Protein AF-A0A6M3Y0Q6-F1 (afdb_monomer)

Nearest PDB structures (foldseek):
  6f45-assembly1_C  TM=4.876E-01  e=7.482E-02  Salmonella phage vB_SenM-S16
  3gw6-assembly1_F  TM=3.989E-01  e=3.000E+00  Escherichia phage K1F
  3gw6-assembly2_E  TM=2.323E-01  e=1.062E+00  Escherichia phage K1F
  3gw6-assembly2_C  TM=2.151E-01  e=1.263E+00  Escherichia phage K1F

Secondary structure (DSSP, 8-state):
---------------------S-------S-EE--STT------TT-S-EE--S--S----------SS-------BTTB-SEEETTEEEEEEEEEETTEEEEESSSS-EEETTTTEEE-TTS----SSTT---SS-SSS--S----SS----SS---PPPEEEEEEEETTEEEEEEEE-STT-EEEEETTEEEEEE-SS-EEESS----SSTTS--SSBTTB--S----SS----S------SS------------STT-EEEEE-SSSSEEEEEEEETTEEEEEEEE--

Solvent-accessible surface area (backbone atoms only — not comparable to full-atom values): 20299 Å² total; per-residue (Å²): 136,86,81,88,89,83,85,89,78,93,75,89,79,85,80,81,86,70,87,80,92,65,90,74,76,84,71,88,52,83,69,62,83,66,89,66,94,85,74,83,85,81,79,69,98,77,60,87,54,85,59,78,89,64,96,66,97,73,77,82,72,82,84,64,87,72,77,67,100,62,92,75,63,65,48,48,34,56,64,48,10,57,42,51,35,94,98,44,46,41,29,24,36,25,28,94,51,89,99,42,82,47,80,29,58,102,61,76,70,40,78,48,94,87,69,93,38,82,41,62,48,92,62,83,94,71,70,99,49,85,95,72,70,72,87,51,49,99,88,52,63,71,94,75,85,91,66,98,68,85,84,86,71,94,68,85,86,86,60,64,78,36,94,52,72,46,45,65,49,94,94,37,87,38,34,25,39,32,30,76,47,92,72,30,43,32,41,28,52,84,68,37,68,48,41,38,40,44,91,88,48,80,46,64,73,55,85,92,74,74,96,50,88,95,75,70,74,94,56,48,98,92,50,66,72,94,73,86,88,75,95,72,88,84,90,70,96,72,86,84,86,87,62,98,86,66,88,76,82,71,84,76,74,88,72,52,76,60,103,69,26,64,53,68,50,63,50,94,86,72,53,34,36,42,29,42,32,40,55,98,92,43,76,46,76,50,68,51,77,61,129

Mean predicted aligned error: 17.37 Å

Radius of gyration: 50.57 Å; Cα contacts (8 Å, |Δi|>4): 296; chains: 1; bounding box: 100×54×154 Å

Organism: NCBI:txid1070528

pLDDT: mean 71.26, std 17.15, range [33.31, 94.75]

Foldseek 3Di:
DDDDDDDDDDDPDDDPDDDDDDPDDPDPDQDDDDDDPPDDDDDPPPHPDDDDPDPDPDPPPPPDPCPDDDDDQDQADQQQASDADDVRNNFAWGHPDPPGIDTHDDADWDCDPPPGDGDNPPDDDDDPDPPPDDQADPVGHDPDDDDPDDDDDPDDDDFDADPAASADDVPQRQFHWHHHDVQKIFTGDNVDTQWIDHPPDIDGPDDDDDPDPPPDDPADPVGDDPDDDDPDDDDDPDDDDDDPPDPPVDPCPPDLPDPWSWDWDADPVRQKIWIFTDDPNDTDIDMDGDD

Structure (mmCIF, N/CA/C/O backbone):
data_AF-A0A6M3Y0Q6-F1
#
_entry.id   AF-A0A6M3Y0Q6-F1
#
loop_
_atom_site.group_PDB
_atom_site.id
_atom_site.type_symbol
_atom_site.label_atom_id
_atom_site.label_alt_id
_atom_site.label_comp_id
_atom_site.label_asym_id
_atom_site.label_entity_id
_atom_site.label_seq_id
_atom_site.pdbx_PDB_ins_code
_atom_site.Cartn_x
_atom_site.Cartn_y
_atom_site.Cartn_z
_atom_site.occupancy
_atom_site.B_iso_or_equiv
_atom_site.auth_seq_id
_atom_site.auth_comp_id
_atom_site.auth_asym_id
_atom_site.auth_atom_id
_atom_site.pdbx_PDB_model_num
ATOM 1 N N . MET A 1 1 ? 58.380 26.326 -97.273 1.00 39.72 1 MET A N 1
ATOM 2 C CA . MET A 1 1 ? 58.167 26.770 -95.880 1.00 39.72 1 MET A CA 1
ATOM 3 C C . MET A 1 1 ? 56.689 27.058 -95.681 1.00 39.72 1 MET A C 1
ATOM 5 O O . MET A 1 1 ? 56.138 27.809 -96.468 1.00 39.72 1 MET A O 1
ATOM 9 N N . SER A 1 2 ? 56.130 26.451 -94.633 1.00 37.47 2 SER A N 1
ATOM 10 C CA . SER A 1 2 ? 54.871 26.745 -93.930 1.00 37.47 2 SER A CA 1
ATOM 11 C C . SER A 1 2 ? 53.526 26.627 -94.664 1.00 37.47 2 SER A C 1
ATOM 13 O O . SER A 1 2 ? 53.172 27.433 -95.519 1.00 37.47 2 SER A O 1
ATOM 15 N N . PHE A 1 3 ? 52.750 25.636 -94.218 1.00 37.31 3 PHE A N 1
ATOM 16 C CA . PHE A 1 3 ? 51.299 25.537 -94.341 1.00 37.31 3 PHE A CA 1
ATOM 17 C C . PHE A 1 3 ? 50.637 26.047 -93.048 1.00 37.31 3 PHE A C 1
ATOM 19 O O . PHE A 1 3 ? 51.170 25.825 -91.965 1.00 37.31 3 PHE A O 1
ATOM 26 N N . MET A 1 4 ? 49.410 26.561 -93.214 1.00 36.38 4 MET A N 1
ATOM 27 C CA . MET A 1 4 ? 48.278 26.543 -92.266 1.00 36.38 4 MET A CA 1
ATOM 28 C C . MET A 1 4 ? 48.278 27.522 -91.076 1.00 36.38 4 MET A C 1
ATOM 30 O O . MET A 1 4 ? 49.174 27.524 -90.246 1.00 36.38 4 MET A O 1
ATOM 34 N N . ASN A 1 5 ? 47.152 28.225 -90.876 1.00 34.81 5 ASN A N 1
ATOM 35 C CA . ASN A 1 5 ? 46.066 27.595 -90.116 1.00 34.81 5 ASN A CA 1
ATOM 36 C C . ASN A 1 5 ? 44.686 28.249 -90.309 1.00 34.81 5 ASN A C 1
ATOM 38 O O . ASN A 1 5 ? 44.540 29.468 -90.242 1.00 34.81 5 ASN A O 1
ATOM 42 N N . ARG A 1 6 ? 43.674 27.398 -90.524 1.00 36.50 6 ARG A N 1
ATOM 43 C CA . ARG A 1 6 ? 42.242 27.716 -90.566 1.00 36.50 6 ARG A CA 1
ATOM 44 C C . ARG A 1 6 ? 41.509 26.759 -89.623 1.00 36.50 6 ARG A C 1
ATOM 46 O O . ARG A 1 6 ? 41.714 25.558 -89.713 1.00 36.50 6 ARG A O 1
ATOM 53 N N . ALA A 1 7 ? 40.580 27.347 -88.869 1.00 33.31 7 ALA A N 1
ATOM 54 C CA . ALA A 1 7 ? 39.417 26.773 -88.186 1.00 33.31 7 ALA A CA 1
ATOM 55 C C . ALA A 1 7 ? 39.636 25.888 -86.943 1.00 33.31 7 ALA A C 1
ATOM 57 O O . ALA A 1 7 ? 40.203 24.802 -86.984 1.00 33.31 7 ALA A O 1
ATOM 58 N N . VAL A 1 8 ? 39.043 26.368 -85.848 1.00 38.00 8 VAL A N 1
ATOM 59 C CA . VAL A 1 8 ? 38.759 25.651 -84.603 1.00 38.00 8 VAL A CA 1
ATOM 60 C C . VAL A 1 8 ? 37.525 24.767 -84.816 1.00 38.00 8 VAL A C 1
ATOM 62 O O . VAL A 1 8 ? 36.490 25.263 -85.256 1.00 38.00 8 VAL A O 1
ATOM 65 N N . PHE A 1 9 ? 37.627 23.483 -84.472 1.00 36.53 9 PHE A N 1
ATOM 66 C CA . PHE A 1 9 ? 36.492 22.576 -84.278 1.00 36.53 9 PHE A CA 1
ATOM 67 C C . PHE A 1 9 ? 36.460 22.142 -82.809 1.00 36.53 9 PHE A C 1
ATOM 69 O O . PHE A 1 9 ? 37.439 21.598 -82.297 1.00 36.53 9 PHE A O 1
ATOM 76 N N . THR A 1 10 ? 35.338 22.363 -82.128 1.00 39.41 10 THR A N 1
ATOM 77 C CA . THR A 1 10 ? 35.091 21.844 -80.778 1.00 39.41 10 THR A CA 1
ATOM 78 C C . THR A 1 10 ? 34.706 20.370 -80.894 1.00 39.41 10 THR A C 1
ATOM 80 O O . THR A 1 10 ? 33.667 20.043 -81.462 1.00 39.41 10 THR A O 1
ATOM 83 N N . THR A 1 11 ? 35.555 19.473 -80.392 1.00 37.66 11 THR A N 1
ATOM 84 C CA . THR A 1 11 ? 35.317 18.020 -80.393 1.00 37.66 11 THR A CA 1
ATOM 85 C C . THR A 1 11 ? 34.869 17.595 -78.996 1.00 37.66 11 THR A C 1
ATOM 87 O O . THR A 1 11 ? 35.568 17.879 -78.027 1.00 37.66 11 THR A O 1
ATOM 90 N N . VAL A 1 12 ? 33.735 16.899 -78.874 1.00 40.09 12 VAL A N 1
ATOM 91 C CA . VAL A 1 12 ? 33.438 16.089 -77.680 1.00 40.09 12 VAL A CA 1
ATOM 92 C C . VAL A 1 12 ? 34.197 14.774 -77.854 1.00 40.09 12 VAL A C 1
ATOM 94 O O . VAL A 1 12 ? 33.904 14.013 -78.773 1.00 40.09 12 VAL A O 1
ATOM 97 N N . MET A 1 13 ? 35.224 14.545 -77.035 1.00 41.59 13 MET A N 1
ATOM 98 C CA . MET A 1 13 ? 36.116 13.388 -77.144 1.00 41.59 13 MET A CA 1
ATOM 99 C C . MET A 1 13 ? 35.716 12.323 -76.116 1.00 41.59 13 MET A C 1
ATOM 101 O O . MET A 1 13 ? 35.892 12.525 -74.918 1.00 41.59 13 MET A O 1
ATOM 105 N N . ALA A 1 14 ? 35.195 11.186 -76.579 1.00 38.78 14 ALA A N 1
ATOM 106 C CA . ALA A 1 14 ? 35.135 9.962 -75.785 1.00 38.78 14 ALA A CA 1
ATOM 107 C C . ALA A 1 14 ? 36.486 9.243 -75.925 1.00 38.78 14 ALA A C 1
ATOM 109 O O . ALA A 1 14 ? 36.853 8.828 -77.025 1.00 38.78 14 ALA A O 1
ATOM 110 N N . ILE A 1 15 ? 37.257 9.140 -74.840 1.00 49.12 15 ILE A N 1
ATOM 111 C CA . ILE A 1 15 ? 38.534 8.417 -74.836 1.00 49.12 15 ILE A CA 1
ATOM 112 C C . ILE A 1 15 ? 38.269 6.986 -74.365 1.00 49.12 15 ILE A C 1
ATOM 114 O O . ILE A 1 15 ? 38.004 6.753 -73.190 1.00 49.12 15 ILE A O 1
ATOM 118 N N . ALA A 1 16 ? 38.383 6.020 -75.278 1.00 39.06 16 ALA A N 1
ATOM 119 C CA . ALA A 1 16 ? 38.592 4.625 -74.913 1.00 39.06 16 ALA A CA 1
ATOM 120 C C . ALA A 1 16 ? 40.065 4.468 -74.508 1.00 39.06 16 ALA A C 1
ATOM 122 O O . ALA A 1 16 ? 40.953 4.474 -75.363 1.00 39.06 16 ALA A O 1
ATOM 123 N N . VAL A 1 17 ? 40.346 4.406 -73.204 1.00 49.66 17 VAL A N 1
ATOM 124 C CA . VAL A 1 17 ? 41.720 4.270 -72.702 1.00 49.66 17 VAL A CA 1
ATOM 125 C C . VAL A 1 17 ? 42.165 2.814 -72.861 1.00 49.66 17 VAL A C 1
ATOM 127 O O . VAL A 1 17 ? 41.958 1.982 -71.985 1.00 49.66 17 VAL A O 1
ATOM 130 N N . GLY A 1 18 ? 42.786 2.500 -73.998 1.00 41.78 18 GLY A N 1
ATOM 131 C CA . GLY A 1 18 ? 43.681 1.351 -74.113 1.00 41.78 18 GLY A CA 1
ATOM 132 C C . GLY A 1 18 ? 45.012 1.677 -73.433 1.00 41.78 18 GLY A C 1
ATOM 133 O O . GLY A 1 18 ? 45.589 2.725 -73.709 1.00 41.78 18 GLY A O 1
ATOM 134 N N . PHE A 1 19 ? 45.442 0.799 -72.522 1.00 46.59 19 PHE A N 1
ATOM 135 C CA . PHE A 1 19 ? 46.684 0.806 -71.733 1.00 46.59 19 PHE A CA 1
ATOM 136 C C . PHE A 1 19 ? 47.752 1.839 -72.147 1.00 46.59 19 PHE A C 1
ATOM 138 O O . PHE A 1 19 ? 48.413 1.690 -73.173 1.00 46.59 19 PHE A O 1
ATOM 145 N N . ILE A 1 20 ? 47.980 2.850 -71.302 1.00 45.16 20 ILE A N 1
ATOM 146 C CA . ILE A 1 20 ? 49.055 3.832 -71.488 1.00 45.16 20 ILE A CA 1
ATOM 147 C C . ILE A 1 20 ? 50.225 3.447 -70.573 1.00 45.16 20 ILE A C 1
ATOM 149 O O . ILE A 1 20 ? 50.120 3.531 -69.352 1.00 45.16 20 ILE A O 1
ATOM 153 N N . THR A 1 21 ? 51.353 3.037 -71.153 1.00 45.78 21 THR A N 1
ATOM 154 C CA . THR A 1 21 ? 52.635 2.890 -70.445 1.00 45.78 21 THR A CA 1
ATOM 155 C C . THR A 1 21 ? 53.492 4.130 -70.698 1.00 45.78 21 THR A C 1
ATOM 157 O O . THR A 1 21 ? 54.203 4.216 -71.697 1.00 45.78 21 THR A O 1
ATOM 160 N N . GLY A 1 22 ? 53.388 5.116 -69.810 1.00 42.75 22 GLY A N 1
ATOM 161 C CA . GLY A 1 22 ? 54.151 6.369 -69.819 1.00 42.75 22 GLY A CA 1
ATOM 162 C C . GLY A 1 22 ? 53.614 7.320 -68.742 1.00 42.75 22 GLY A C 1
ATOM 163 O O . GLY A 1 22 ? 52.475 7.128 -68.315 1.00 42.75 22 GLY A O 1
ATOM 164 N N . PRO A 1 23 ? 54.397 8.307 -68.255 1.00 40.97 23 PRO A N 1
ATOM 165 C CA . PRO A 1 23 ? 53.936 9.210 -67.205 1.00 40.97 23 PRO A CA 1
ATOM 166 C C . PRO A 1 23 ? 52.705 9.971 -67.701 1.00 40.97 23 PRO A C 1
ATOM 168 O O . PRO A 1 23 ? 52.787 10.779 -68.627 1.00 40.97 23 PRO A O 1
ATOM 171 N N . LEU A 1 24 ? 51.553 9.660 -67.108 1.00 42.81 24 LEU A N 1
ATOM 172 C CA . LEU A 1 24 ? 50.287 10.296 -67.433 1.00 42.81 24 LEU A CA 1
ATOM 173 C C . LEU A 1 24 ? 50.388 11.770 -67.046 1.00 42.81 24 LEU A C 1
ATOM 175 O O . LEU A 1 24 ? 50.507 12.115 -65.871 1.00 42.81 24 LEU A O 1
ATOM 179 N N . VAL A 1 25 ? 50.356 12.640 -68.056 1.00 43.25 25 VAL A N 1
ATOM 180 C CA . VAL A 1 25 ? 50.064 14.062 -67.873 1.00 43.25 25 VAL A CA 1
ATOM 181 C C . VAL A 1 25 ? 48.760 14.128 -67.089 1.00 43.25 25 VAL A C 1
ATOM 183 O O . VAL A 1 25 ? 47.782 13.501 -67.493 1.00 43.25 25 VAL A O 1
ATOM 186 N N . ALA A 1 26 ? 48.782 14.822 -65.949 1.00 44.84 26 ALA A N 1
ATOM 187 C CA . ALA A 1 26 ? 47.647 14.977 -65.049 1.00 44.84 26 ALA A CA 1
ATOM 188 C C . ALA A 1 26 ? 46.494 15.657 -65.791 1.00 44.84 26 ALA A C 1
ATOM 190 O O . ALA A 1 26 ? 46.365 16.878 -65.835 1.00 44.84 26 ALA A O 1
ATOM 191 N N . LEU A 1 27 ? 45.677 14.839 -66.435 1.00 47.62 27 LEU A N 1
ATOM 192 C CA . LEU A 1 27 ? 44.427 15.254 -67.016 1.00 47.62 27 LEU A CA 1
ATOM 193 C C . LEU A 1 27 ? 43.452 15.300 -65.845 1.00 47.62 27 LEU A C 1
ATOM 195 O O . LEU A 1 27 ? 43.103 14.273 -65.264 1.00 47.62 27 LEU A O 1
ATOM 199 N N . ALA A 1 28 ? 43.099 16.518 -65.439 1.00 46.97 28 ALA A N 1
ATOM 200 C CA . ALA A 1 28 ? 42.075 16.771 -64.441 1.00 46.97 28 ALA A CA 1
ATOM 201 C C . ALA A 1 28 ? 40.722 16.361 -65.033 1.00 46.97 28 ALA A C 1
ATOM 203 O O . ALA A 1 28 ? 40.002 17.166 -65.619 1.00 46.97 28 ALA A O 1
ATOM 204 N N . TYR A 1 29 ? 40.421 15.072 -64.948 1.00 51.19 29 TYR A N 1
ATOM 205 C CA . TYR A 1 29 ? 39.111 14.547 -65.275 1.00 51.19 29 TYR A CA 1
ATOM 206 C C . TYR A 1 29 ? 38.231 14.659 -64.038 1.00 51.19 29 TYR A C 1
ATOM 208 O O . TYR A 1 29 ? 38.615 14.225 -62.955 1.00 51.19 29 TYR A O 1
ATOM 216 N N . THR A 1 30 ? 37.043 15.231 -64.201 1.00 47.38 30 THR A N 1
ATOM 217 C CA . THR A 1 30 ? 36.008 15.212 -63.163 1.00 47.38 30 THR A CA 1
ATOM 218 C C . THR A 1 30 ? 35.454 13.807 -62.952 1.00 47.38 30 THR A C 1
ATOM 220 O O . THR A 1 30 ? 35.091 13.481 -61.832 1.00 47.38 30 THR A O 1
ATOM 223 N N . ASN A 1 31 ? 35.458 12.962 -63.991 1.00 49.31 31 ASN A N 1
ATOM 224 C CA . ASN A 1 31 ? 35.020 11.567 -63.935 1.00 49.31 31 ASN A CA 1
ATOM 225 C C . ASN A 1 31 ? 35.979 10.681 -64.754 1.00 49.31 31 ASN A C 1
ATOM 227 O O . ASN A 1 31 ? 36.262 10.995 -65.911 1.00 49.31 31 ASN A O 1
ATOM 231 N N . LEU A 1 32 ? 36.459 9.574 -64.177 1.00 58.47 32 LEU A N 1
ATOM 232 C CA . LEU A 1 32 ? 37.248 8.544 -64.865 1.00 58.47 32 LEU A CA 1
ATOM 233 C C . LEU A 1 32 ? 36.468 7.228 -64.850 1.00 58.47 32 LEU A C 1
ATOM 235 O O . LEU A 1 32 ? 36.197 6.683 -63.784 1.00 58.47 32 LEU A O 1
ATOM 239 N N . THR A 1 33 ? 36.155 6.700 -66.032 1.00 50.53 33 THR A N 1
ATOM 240 C CA . THR A 1 33 ? 35.538 5.378 -66.189 1.00 50.53 33 THR A CA 1
ATOM 241 C C . THR A 1 33 ? 36.601 4.393 -66.660 1.00 50.53 33 THR A C 1
ATOM 243 O O . THR A 1 33 ? 37.168 4.563 -67.741 1.00 50.53 33 THR A O 1
ATOM 246 N N . VAL A 1 34 ? 36.879 3.367 -65.855 1.00 57.97 34 VAL A N 1
ATOM 247 C CA . VAL A 1 34 ? 37.802 2.282 -66.216 1.00 57.97 34 VAL A CA 1
ATOM 248 C C . VAL A 1 34 ? 36.976 1.027 -66.466 1.00 57.97 34 VAL A C 1
ATOM 250 O O . VAL A 1 34 ? 36.408 0.461 -65.543 1.00 57.97 34 VAL A O 1
ATOM 253 N N . GLY A 1 35 ? 36.884 0.605 -67.726 1.00 46.62 35 GLY A N 1
ATOM 254 C CA . GLY A 1 35 ? 36.220 -0.642 -68.100 1.00 46.62 35 GLY A CA 1
ATOM 255 C C . GLY A 1 35 ? 37.233 -1.770 -68.262 1.00 46.62 35 GLY A C 1
ATOM 256 O O . GLY A 1 35 ? 38.093 -1.697 -69.139 1.00 46.62 35 GLY A O 1
ATOM 257 N N . GLY A 1 36 ? 37.121 -2.820 -67.447 1.00 52.62 36 GLY A N 1
ATOM 258 C CA . GLY A 1 36 ? 37.886 -4.056 -67.615 1.00 52.62 36 GLY A CA 1
ATOM 259 C C . GLY A 1 36 ? 37.970 -4.892 -66.340 1.00 52.62 36 GLY A C 1
ATOM 260 O O . GLY A 1 36 ? 38.170 -4.369 -65.250 1.00 52.62 36 GLY A O 1
ATOM 261 N N . THR A 1 37 ? 37.856 -6.212 -66.471 1.00 47.66 37 THR A N 1
ATOM 262 C CA . THR A 1 37 ? 38.076 -7.151 -65.365 1.00 47.66 37 THR A CA 1
ATOM 263 C C . THR A 1 37 ? 39.547 -7.147 -64.936 1.00 47.66 37 THR A C 1
ATOM 265 O O . THR A 1 37 ? 40.414 -7.506 -65.732 1.00 47.66 37 THR A O 1
ATOM 268 N N . GLY A 1 38 ? 39.821 -6.790 -63.674 1.00 53.88 38 GLY A N 1
ATOM 269 C CA . GLY A 1 38 ? 41.122 -7.013 -63.020 1.00 53.88 38 GLY A CA 1
ATOM 270 C C . GLY A 1 38 ? 42.132 -5.856 -63.052 1.00 53.88 38 GLY A C 1
ATOM 271 O O . GLY A 1 38 ? 43.313 -6.088 -62.798 1.00 53.88 38 GLY A O 1
ATOM 272 N N . GLY A 1 39 ? 41.715 -4.623 -63.353 1.00 51.84 39 GLY A N 1
ATOM 273 C CA . GLY A 1 39 ? 42.587 -3.446 -63.258 1.00 51.84 39 GLY A CA 1
ATOM 274 C C . GLY A 1 39 ? 42.725 -2.926 -61.820 1.00 51.84 39 GLY A C 1
ATOM 275 O O . GLY A 1 39 ? 41.728 -2.614 -61.182 1.00 51.84 39 GLY A O 1
ATOM 276 N N . SER A 1 40 ? 43.956 -2.786 -61.315 1.00 52.94 40 SER A N 1
ATOM 277 C CA . SER A 1 40 ? 44.233 -2.105 -60.039 1.00 52.94 40 SER A CA 1
ATOM 278 C C . SER A 1 40 ? 44.403 -0.604 -60.275 1.00 52.94 40 SER A C 1
ATOM 280 O O . SER A 1 40 ? 45.311 -0.189 -60.997 1.00 52.94 40 SER A O 1
ATOM 282 N N . ILE A 1 41 ? 43.557 0.219 -59.655 1.00 56.38 41 ILE A N 1
ATOM 283 C CA . ILE A 1 41 ? 43.649 1.682 -59.728 1.00 56.38 41 ILE A CA 1
ATOM 284 C C . ILE A 1 41 ? 44.609 2.163 -58.638 1.00 56.38 41 ILE A C 1
ATOM 286 O O . ILE A 1 41 ? 44.250 2.270 -57.467 1.00 56.38 41 ILE A O 1
ATOM 290 N N . THR A 1 42 ? 45.847 2.468 -59.017 1.00 52.88 42 THR A N 1
ATOM 291 C CA . THR A 1 42 ? 46.832 3.039 -58.092 1.00 52.88 42 THR A CA 1
ATOM 292 C C . THR A 1 42 ? 46.743 4.564 -58.127 1.00 52.88 42 THR A C 1
ATOM 294 O O . THR A 1 42 ? 47.314 5.204 -59.002 1.00 52.88 42 THR A O 1
ATOM 297 N N . ALA A 1 43 ? 45.997 5.112 -57.164 1.00 50.53 43 ALA A N 1
ATOM 298 C CA . ALA A 1 43 ? 46.006 6.498 -56.684 1.00 50.53 43 ALA A CA 1
ATOM 299 C C . ALA A 1 43 ? 46.063 7.614 -57.750 1.00 50.53 43 ALA A C 1
ATOM 301 O O . ALA A 1 43 ? 47.131 8.114 -58.101 1.00 50.53 43 ALA A O 1
ATOM 302 N N . ILE A 1 44 ? 44.889 8.111 -58.153 1.00 53.88 44 ILE A N 1
ATOM 303 C CA . ILE A 1 44 ? 44.757 9.459 -58.722 1.00 53.88 44 ILE A CA 1
ATOM 304 C C . ILE A 1 44 ? 44.222 10.366 -57.598 1.00 53.88 44 ILE A C 1
ATOM 306 O O . ILE A 1 44 ? 43.071 10.210 -57.198 1.00 53.88 44 ILE A O 1
ATOM 310 N N . PRO A 1 45 ? 45.037 11.283 -57.044 1.00 48.69 45 PRO A N 1
ATOM 311 C CA . PRO A 1 45 ? 44.788 11.940 -55.752 1.00 48.69 45 PRO A CA 1
ATOM 312 C C . PRO A 1 45 ? 43.658 12.981 -55.741 1.00 48.69 45 PRO A C 1
ATOM 314 O O . PRO A 1 45 ? 43.404 13.589 -54.706 1.00 48.69 45 PRO A O 1
ATOM 317 N N . THR A 1 46 ? 42.987 13.213 -56.867 1.00 49.28 46 THR A N 1
ATOM 318 C CA . THR A 1 46 ? 41.938 14.238 -56.996 1.00 49.28 46 THR A CA 1
ATOM 319 C C . THR A 1 46 ? 40.643 13.694 -57.586 1.00 49.28 46 THR A C 1
ATOM 321 O O . THR A 1 46 ? 39.808 14.476 -58.035 1.00 49.28 46 THR A O 1
ATOM 324 N N . LEU A 1 47 ? 40.487 12.370 -57.652 1.00 49.25 47 LEU A N 1
ATOM 325 C CA . LEU A 1 47 ? 39.275 11.776 -58.194 1.00 49.25 47 LEU A CA 1
ATOM 326 C C . LEU A 1 47 ? 38.207 11.692 -57.095 1.00 49.25 47 LEU A C 1
ATOM 328 O O . LEU A 1 47 ? 38.356 10.943 -56.135 1.00 49.25 47 LEU A O 1
ATOM 332 N N . ASP A 1 48 ? 37.149 12.485 -57.248 1.00 49.31 48 ASP A N 1
ATOM 333 C CA . ASP A 1 48 ? 36.047 12.632 -56.284 1.00 49.31 48 ASP A CA 1
ATOM 334 C C . ASP A 1 48 ? 35.097 11.409 -56.276 1.00 49.31 48 ASP A C 1
ATOM 336 O O . ASP A 1 48 ? 34.386 11.148 -55.307 1.00 49.31 48 ASP A O 1
ATOM 340 N N . GLN A 1 49 ? 35.106 10.603 -57.347 1.00 49.16 49 GLN A N 1
ATOM 341 C CA . GLN A 1 49 ? 34.344 9.354 -57.470 1.00 49.16 49 GLN A CA 1
ATOM 342 C C . GLN A 1 49 ? 35.121 8.322 -58.312 1.00 49.16 49 GLN A C 1
ATOM 344 O O . GLN A 1 49 ? 35.495 8.600 -59.452 1.00 49.16 49 GLN A O 1
ATOM 349 N N . VAL A 1 50 ? 35.324 7.109 -57.782 1.00 55.81 50 VAL A N 1
ATOM 350 C CA . VAL A 1 50 ? 35.736 5.919 -58.554 1.00 55.81 50 VAL A CA 1
ATOM 351 C C . VAL A 1 50 ? 34.492 5.053 -58.728 1.00 55.81 50 VAL A C 1
ATOM 353 O O . VAL A 1 50 ? 33.954 4.563 -57.740 1.00 55.81 50 VAL A O 1
ATOM 356 N N . THR A 1 51 ? 34.026 4.873 -59.966 1.00 47.81 51 THR A N 1
ATOM 357 C CA . THR A 1 51 ? 32.888 3.987 -60.271 1.00 47.81 51 THR A CA 1
ATOM 358 C C . THR A 1 51 ? 33.419 2.745 -60.984 1.00 47.81 51 THR A C 1
ATOM 360 O O . THR A 1 51 ? 34.009 2.873 -62.057 1.00 47.81 51 THR A O 1
ATOM 363 N N . ASP A 1 52 ? 33.259 1.569 -60.374 1.00 56.41 52 ASP A N 1
ATOM 364 C CA . ASP A 1 52 ? 33.584 0.275 -60.986 1.00 56.41 52 ASP A CA 1
ATOM 365 C C . ASP A 1 52 ? 32.297 -0.354 -61.536 1.00 56.41 52 ASP A C 1
ATOM 367 O O . ASP A 1 52 ? 31.391 -0.701 -60.783 1.00 56.41 52 ASP A O 1
ATOM 371 N N . GLU A 1 53 ? 32.203 -0.457 -62.860 1.00 47.62 53 GLU A N 1
ATOM 372 C CA . GLU A 1 53 ? 31.060 -1.051 -63.574 1.00 47.62 53 GLU A CA 1
ATOM 373 C C . GLU A 1 53 ? 31.232 -2.576 -63.771 1.00 47.62 53 GLU A C 1
ATOM 375 O O . GLU A 1 53 ? 30.445 -3.221 -64.467 1.00 47.62 53 GLU A O 1
ATOM 380 N N . GLY A 1 54 ? 32.274 -3.183 -63.188 1.00 46.91 54 GLY A N 1
ATOM 381 C CA . GLY A 1 54 ? 32.545 -4.615 -63.269 1.00 46.91 54 GLY A CA 1
ATOM 382 C C . GLY A 1 54 ? 31.946 -5.415 -62.109 1.00 46.91 54 GLY A C 1
ATOM 383 O O . GLY A 1 54 ? 32.152 -5.107 -60.940 1.00 46.91 54 GLY A O 1
ATOM 384 N N . ALA A 1 55 ? 31.262 -6.520 -62.418 1.00 47.91 55 ALA A N 1
ATOM 385 C CA . ALA A 1 55 ? 30.860 -7.525 -61.432 1.00 47.91 55 ALA A CA 1
ATOM 386 C C . ALA A 1 55 ? 32.098 -8.210 -60.806 1.00 47.91 55 ALA A C 1
ATOM 388 O O . ALA A 1 55 ? 32.568 -9.234 -61.300 1.00 47.91 55 ALA A O 1
ATOM 389 N N . SER A 1 56 ? 32.640 -7.643 -59.726 1.00 49.69 56 SER A N 1
ATOM 390 C CA . SER A 1 56 ? 33.733 -8.220 -58.931 1.00 49.69 56 SER A CA 1
ATOM 391 C C . SER A 1 56 ? 33.191 -8.746 -57.598 1.00 49.69 56 SER A C 1
ATOM 393 O O . SER A 1 56 ? 32.738 -7.985 -56.748 1.00 49.69 56 SER A O 1
ATOM 395 N N . THR A 1 57 ? 33.216 -10.069 -57.407 1.00 50.47 57 THR A N 1
ATOM 396 C CA . THR A 1 57 ?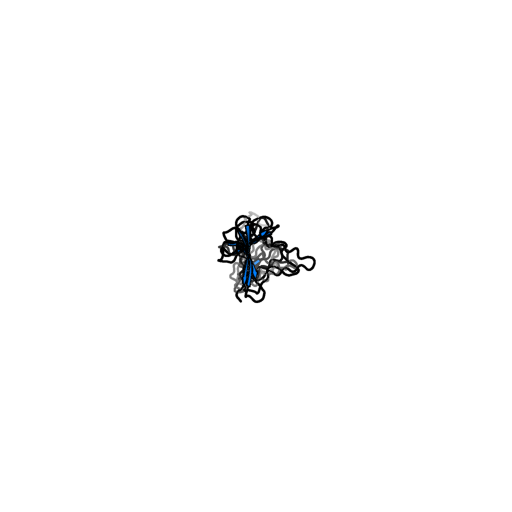 32.589 -10.770 -56.267 1.00 50.47 57 THR A CA 1
ATOM 397 C C . THR A 1 57 ? 33.427 -10.801 -54.985 1.00 50.47 57 THR A C 1
ATOM 399 O O . THR A 1 57 ? 33.047 -11.472 -54.033 1.00 50.47 57 THR A O 1
ATOM 402 N N . THR A 1 58 ? 34.550 -10.085 -54.923 1.00 47.91 58 THR A N 1
ATOM 403 C CA . THR A 1 58 ? 35.355 -9.931 -53.698 1.00 47.91 58 THR A CA 1
ATOM 404 C C . THR A 1 58 ? 36.114 -8.608 -53.737 1.00 47.91 58 THR A C 1
ATOM 406 O O . THR A 1 58 ? 37.322 -8.572 -53.975 1.00 47.91 58 THR A O 1
ATOM 409 N N . ASN A 1 59 ? 35.412 -7.503 -53.504 1.00 44.88 59 ASN A N 1
ATOM 410 C CA . ASN A 1 59 ? 36.063 -6.232 -53.211 1.00 44.88 59 ASN A CA 1
ATOM 411 C C . ASN A 1 59 ? 36.571 -6.260 -51.764 1.00 44.88 59 ASN A C 1
ATOM 413 O O . ASN A 1 59 ? 35.868 -5.871 -50.835 1.00 44.88 59 ASN A O 1
ATOM 417 N N . ASN A 1 60 ? 37.814 -6.711 -51.572 1.00 53.22 60 ASN A N 1
ATOM 418 C CA . ASN A 1 60 ? 38.584 -6.366 -50.379 1.00 53.22 60 ASN A CA 1
ATOM 419 C C . ASN A 1 60 ? 38.908 -4.872 -50.453 1.00 53.22 60 ASN A C 1
ATOM 421 O O . ASN A 1 60 ? 40.007 -4.468 -50.835 1.00 53.22 60 ASN A O 1
ATOM 425 N N . VAL A 1 61 ? 37.929 -4.040 -50.109 1.00 50.88 61 VAL A N 1
ATOM 426 C CA . VAL A 1 61 ? 38.201 -2.634 -49.857 1.00 50.88 61 VAL A CA 1
ATOM 427 C C . VAL A 1 61 ? 38.877 -2.571 -48.497 1.00 50.88 61 VAL A C 1
ATOM 429 O O . VAL A 1 61 ? 38.232 -2.621 -47.452 1.00 50.88 61 VAL A O 1
ATOM 432 N N . SER A 1 62 ? 40.207 -2.495 -48.502 1.00 55.34 62 SER A N 1
ATOM 433 C CA . SER A 1 62 ? 40.949 -2.050 -47.330 1.00 55.34 62 SER A CA 1
ATOM 434 C C . SER A 1 62 ? 40.563 -0.595 -47.063 1.00 55.34 62 SER A C 1
ATOM 436 O O . SER A 1 62 ? 41.190 0.332 -47.581 1.00 55.34 62 SER A O 1
ATOM 438 N N . PHE A 1 63 ? 39.503 -0.362 -46.293 1.00 52.00 63 PHE A N 1
ATOM 439 C CA . PHE A 1 63 ? 39.216 0.982 -45.820 1.00 52.00 63 PHE A CA 1
ATOM 440 C C . PHE A 1 63 ? 40.234 1.338 -44.750 1.00 52.00 63 PHE A C 1
ATOM 442 O O . PHE A 1 63 ? 40.263 0.775 -43.658 1.00 52.00 63 PHE A O 1
ATOM 449 N N . GLY A 1 64 ? 41.091 2.285 -45.097 1.00 47.44 64 GLY A N 1
ATOM 450 C CA . GLY A 1 64 ? 42.052 2.813 -44.161 1.00 47.44 64 GLY A CA 1
ATOM 451 C C . GLY A 1 64 ? 42.936 3.887 -44.757 1.00 47.44 64 GLY A C 1
ATOM 452 O O . GLY A 1 64 ? 44.135 3.868 -44.500 1.00 47.44 64 GLY A O 1
ATOM 453 N N . GLN A 1 65 ? 42.377 4.894 -45.442 1.00 46.97 65 GLN A N 1
ATOM 454 C CA . GLN A 1 65 ? 42.910 6.215 -45.120 1.00 46.97 65 GLN A CA 1
ATOM 455 C C . GLN A 1 65 ? 42.529 6.450 -43.655 1.00 46.97 65 GLN A C 1
ATOM 457 O O . GLN A 1 65 ? 41.443 6.930 -43.343 1.00 46.97 65 GLN A O 1
ATOM 462 N N . VAL A 1 66 ? 43.418 6.044 -42.746 1.00 56.88 66 VAL A N 1
ATOM 463 C CA . VAL A 1 66 ? 43.425 6.542 -41.376 1.00 56.88 66 VAL A CA 1
ATOM 464 C C . VAL A 1 66 ? 43.779 8.014 -41.499 1.00 56.88 66 VAL A C 1
ATOM 466 O O . VAL A 1 66 ? 44.940 8.411 -41.427 1.00 56.88 66 VAL A O 1
ATOM 469 N N . SER A 1 67 ? 42.772 8.838 -41.754 1.00 55.38 67 SER A N 1
ATOM 470 C CA . SER A 1 67 ? 42.914 10.270 -41.582 1.00 55.38 67 SER A CA 1
ATOM 471 C C . SER A 1 67 ? 42.675 10.554 -40.103 1.00 55.38 67 SER A C 1
ATOM 473 O O . SER A 1 67 ? 41.552 10.793 -39.678 1.00 55.38 67 SER A O 1
ATOM 475 N N . GLY A 1 68 ? 43.736 10.413 -39.304 1.00 53.34 68 GLY A N 1
ATOM 476 C CA . GLY A 1 68 ? 43.763 10.802 -37.892 1.00 53.34 68 GLY A CA 1
ATOM 477 C C . GLY A 1 68 ? 42.985 9.881 -36.947 1.00 53.34 68 GLY A C 1
ATOM 478 O O . GLY A 1 68 ? 41.793 10.051 -36.762 1.00 53.34 68 GLY A O 1
ATOM 479 N N . THR A 1 69 ? 43.685 8.931 -36.319 1.00 64.62 69 THR A N 1
ATOM 480 C CA . THR A 1 69 ? 43.398 8.283 -35.011 1.00 64.62 69 THR A CA 1
ATOM 481 C C . THR A 1 69 ? 41.980 7.760 -34.643 1.00 64.62 69 THR A C 1
ATOM 483 O O . THR A 1 69 ? 41.862 7.151 -33.582 1.00 64.62 69 THR A O 1
ATOM 486 N N . LYS A 1 70 ? 40.918 7.903 -35.456 1.00 67.69 70 LYS A N 1
ATOM 487 C CA . LYS A 1 70 ? 39.520 7.502 -35.171 1.00 67.69 70 LYS A CA 1
ATOM 488 C C . LYS A 1 70 ? 38.985 6.542 -36.240 1.00 67.69 70 LYS A C 1
ATOM 490 O O . LYS A 1 70 ? 39.024 6.848 -37.428 1.00 67.69 70 LYS A O 1
ATOM 495 N N . PHE A 1 71 ? 38.399 5.422 -35.807 1.00 67.00 71 PHE A N 1
ATOM 496 C CA . PHE A 1 71 ? 37.546 4.589 -36.660 1.00 67.00 71 PHE A CA 1
ATOM 497 C C . PHE A 1 71 ? 36.147 5.195 -36.675 1.00 67.00 71 PHE A C 1
ATOM 499 O O . PHE A 1 71 ? 35.340 4.996 -35.769 1.00 67.00 71 PHE A O 1
ATOM 506 N N . ILE A 1 72 ? 35.903 6.031 -37.675 1.00 71.81 72 ILE A N 1
ATOM 507 C CA . ILE A 1 72 ? 34.593 6.610 -37.933 1.00 71.81 72 ILE A CA 1
ATOM 508 C C . ILE A 1 72 ? 33.870 5.604 -38.804 1.00 71.81 72 ILE A C 1
ATOM 510 O O . ILE A 1 72 ? 34.079 5.568 -40.016 1.00 71.81 72 ILE A O 1
ATOM 5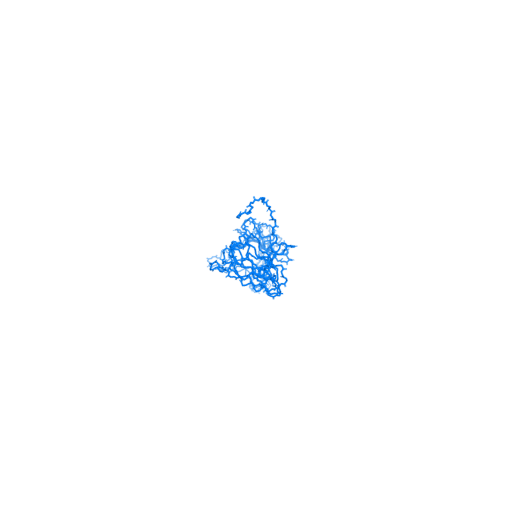14 N N . ALA A 1 73 ? 33.036 4.774 -38.188 1.00 78.25 73 ALA A N 1
ATOM 515 C CA . ALA A 1 73 ? 32.023 4.133 -38.991 1.00 78.25 73 ALA A CA 1
ATOM 516 C C . ALA A 1 73 ? 31.135 5.240 -39.568 1.00 78.25 73 ALA A C 1
ATOM 518 O O . ALA A 1 73 ? 30.825 6.222 -38.880 1.00 78.25 73 ALA A O 1
ATOM 519 N N . GLY A 1 74 ? 30.694 5.078 -40.817 1.00 73.19 74 GLY A N 1
ATOM 520 C CA . GLY A 1 74 ? 29.467 5.755 -41.213 1.00 73.19 74 GLY A CA 1
ATOM 521 C C . GLY A 1 74 ? 28.413 5.460 -40.146 1.00 73.19 74 GLY A C 1
ATOM 522 O O . GLY A 1 74 ? 28.490 4.421 -39.486 1.00 73.19 74 GLY A O 1
ATOM 523 N N . LEU A 1 75 ? 27.454 6.361 -39.959 1.00 81.00 75 LEU A N 1
ATOM 524 C CA . LEU A 1 75 ? 26.405 6.250 -38.935 1.00 81.00 75 LEU A CA 1
ATOM 525 C C . LEU A 1 75 ? 25.779 4.839 -38.853 1.00 81.00 75 LEU A C 1
ATOM 527 O O . LEU A 1 75 ? 25.331 4.414 -37.791 1.00 81.00 75 LEU A O 1
ATOM 531 N N . GLY A 1 76 ? 25.836 4.089 -39.962 1.00 82.75 76 GLY A N 1
ATOM 532 C CA . GLY A 1 76 ? 25.298 2.748 -40.095 1.00 82.75 76 GLY A CA 1
ATOM 533 C C . GLY A 1 76 ? 23.814 2.782 -39.841 1.00 82.75 76 GLY A C 1
ATOM 534 O O . GLY A 1 76 ? 23.189 3.841 -39.760 1.00 82.75 76 GLY A O 1
ATOM 535 N N . SER A 1 77 ? 23.215 1.612 -39.783 1.00 62.12 77 SER A N 1
ATOM 536 C CA . SER A 1 77 ? 21.765 1.546 -39.689 1.00 62.12 77 SER A CA 1
ATOM 537 C C . SER A 1 77 ? 21.351 0.265 -39.012 1.00 62.12 77 SER A C 1
ATOM 539 O O . SER A 1 77 ? 22.016 -0.725 -39.188 1.00 62.12 77 SER A O 1
ATOM 541 N N . ALA A 1 78 ? 20.248 0.211 -38.282 1.00 77.75 78 ALA A N 1
ATOM 542 C CA . ALA A 1 78 ? 19.857 -1.010 -37.572 1.00 77.75 78 ALA A CA 1
ATOM 543 C C . ALA A 1 78 ? 19.857 -2.325 -38.406 1.00 77.75 78 ALA A C 1
ATOM 545 O O . ALA A 1 78 ? 20.003 -3.371 -37.808 1.00 77.75 78 ALA A O 1
ATOM 546 N N . ALA A 1 79 ? 19.725 -2.309 -39.740 1.00 78.88 79 ALA A N 1
ATOM 547 C CA . ALA A 1 79 ? 19.713 -3.507 -40.611 1.00 78.88 79 ALA A CA 1
ATOM 548 C C . ALA A 1 79 ? 21.000 -3.728 -41.424 1.00 78.88 79 ALA A C 1
ATOM 550 O O . ALA A 1 79 ? 21.160 -4.714 -42.130 1.00 78.88 79 ALA A O 1
ATOM 551 N N . ALA A 1 80 ? 21.881 -2.748 -41.365 1.00 82.25 80 ALA A N 1
ATOM 552 C CA . ALA A 1 80 ? 23.260 -2.870 -41.775 1.00 82.25 80 ALA A CA 1
ATOM 553 C C . ALA A 1 80 ? 24.023 -2.040 -40.758 1.00 82.25 80 ALA A C 1
ATOM 555 O O . ALA A 1 80 ? 24.435 -0.903 -41.060 1.00 82.25 80 ALA A O 1
ATOM 556 N N . PRO A 1 81 ? 24.018 -2.492 -39.487 1.00 88.94 81 PRO A N 1
ATOM 557 C CA . PRO A 1 81 ? 24.591 -1.692 -38.442 1.00 88.94 81 PRO A CA 1
ATOM 558 C C . PRO A 1 81 ? 26.027 -1.484 -38.827 1.00 88.94 81 PRO A C 1
ATOM 560 O O . PRO A 1 81 ? 26.652 -2.338 -39.463 1.00 88.94 81 PRO A O 1
ATOM 563 N N . SER A 1 82 ? 26.522 -0.290 -38.506 1.00 87.88 82 SER A N 1
ATOM 564 C CA . SER A 1 82 ? 27.924 0.056 -38.727 1.00 87.88 82 SER A CA 1
ATOM 565 C C . SER A 1 82 ? 28.835 -1.115 -38.352 1.00 87.88 82 SER A C 1
ATOM 567 O O . SER A 1 82 ? 29.893 -1.308 -38.942 1.00 87.88 82 SER A O 1
ATOM 569 N N . TYR A 1 83 ? 28.365 -1.893 -37.378 1.00 78.19 83 TYR A N 1
ATOM 570 C CA . TYR A 1 83 ? 28.854 -3.179 -36.956 1.00 78.19 83 TYR A CA 1
ATOM 571 C C . TYR A 1 83 ? 27.741 -4.215 -37.029 1.00 78.19 83 TYR A C 1
ATOM 573 O O . TYR A 1 83 ? 26.780 -4.107 -36.275 1.00 78.19 83 TYR A O 1
ATOM 581 N N . THR A 1 84 ? 27.903 -5.227 -37.870 1.00 87.81 84 THR A N 1
ATOM 582 C CA . THR A 1 84 ? 26.929 -6.303 -38.048 1.00 87.81 84 THR A CA 1
ATOM 583 C C . THR A 1 84 ? 27.580 -7.692 -38.056 1.00 87.81 84 THR A C 1
ATOM 585 O O . THR A 1 84 ? 28.808 -7.771 -37.949 1.00 87.81 84 THR A O 1
ATOM 588 N N . PHE A 1 85 ? 26.813 -8.785 -38.166 1.00 82.88 85 PHE A N 1
ATOM 589 C CA . PHE A 1 85 ? 27.326 -10.161 -38.104 1.00 82.88 85 PHE A CA 1
ATOM 590 C C . PHE A 1 85 ? 27.268 -10.882 -39.450 1.00 82.88 85 PHE A C 1
ATOM 592 O O . PHE A 1 85 ? 26.315 -10.785 -40.209 1.00 82.88 85 PHE A O 1
ATOM 599 N N . THR A 1 86 ? 28.282 -11.687 -39.754 1.00 85.31 86 THR A N 1
ATOM 600 C CA . THR A 1 86 ? 28.292 -12.477 -40.990 1.00 85.31 86 THR A CA 1
ATOM 601 C C . THR A 1 86 ? 27.166 -13.516 -40.976 1.00 85.31 86 THR A C 1
ATOM 603 O O . THR A 1 86 ? 27.169 -14.421 -40.143 1.00 85.31 86 THR A O 1
ATOM 606 N N . GLY A 1 87 ? 26.222 -13.395 -41.913 1.00 83.06 87 GLY A N 1
ATOM 607 C CA . GLY A 1 87 ? 25.026 -14.248 -41.990 1.00 83.06 87 GLY A CA 1
ATOM 608 C C . GLY A 1 87 ? 23.837 -13.783 -41.134 1.00 83.06 87 GLY A C 1
ATOM 609 O O . GLY A 1 87 ? 22.778 -14.399 -41.214 1.00 83.06 87 GLY A O 1
ATOM 610 N N . ASP A 1 88 ? 24.011 -12.704 -40.370 1.00 78.81 88 ASP A N 1
ATOM 611 C CA . ASP A 1 88 ? 22.998 -11.958 -39.603 1.00 78.81 88 ASP A CA 1
ATOM 612 C C . ASP A 1 88 ? 23.418 -10.482 -39.668 1.00 78.81 88 ASP A C 1
ATOM 614 O O . ASP A 1 88 ? 23.851 -9.853 -38.699 1.00 78.81 88 ASP A O 1
ATOM 618 N N . GLU A 1 89 ? 23.455 -9.987 -40.908 1.00 87.38 89 GLU A N 1
ATOM 619 C CA . GLU A 1 89 ? 24.000 -8.670 -41.240 1.00 87.38 89 GLU A CA 1
ATOM 620 C C . GLU A 1 89 ? 23.045 -7.532 -40.856 1.00 87.38 89 GLU A C 1
ATOM 622 O O . GLU A 1 89 ? 23.353 -6.356 -41.062 1.00 87.38 89 GLU A O 1
ATOM 627 N N . ASP A 1 90 ? 21.962 -7.862 -40.174 1.00 71.94 90 ASP A N 1
ATOM 628 C CA . ASP A 1 90 ? 20.928 -6.970 -39.693 1.00 71.94 90 ASP A CA 1
ATOM 629 C C . ASP A 1 90 ? 20.787 -6.923 -38.159 1.00 71.94 90 ASP A C 1
ATOM 631 O O . ASP A 1 90 ? 19.937 -6.188 -37.651 1.00 71.94 90 ASP A O 1
ATOM 635 N N . THR A 1 91 ? 21.662 -7.592 -37.403 1.00 85.81 91 THR A N 1
ATOM 636 C CA . THR A 1 91 ? 21.789 -7.483 -35.937 1.00 85.81 91 THR A CA 1
ATOM 637 C C . THR A 1 91 ? 23.109 -6.781 -35.594 1.00 85.81 91 THR A C 1
ATOM 639 O O . THR A 1 91 ? 24.159 -7.141 -36.110 1.00 85.81 91 THR A O 1
ATOM 642 N N . GLY A 1 92 ? 23.111 -5.762 -34.730 1.00 78.75 92 GLY A N 1
ATOM 643 C CA . GLY A 1 92 ? 24.340 -5.087 -34.310 1.00 78.75 92 GLY A CA 1
ATOM 644 C C . GLY A 1 92 ? 24.213 -3.605 -33.966 1.00 78.75 92 GLY A C 1
ATOM 645 O O . GLY A 1 92 ? 23.159 -3.105 -33.597 1.00 78.75 92 GLY A O 1
ATOM 646 N N . MET A 1 93 ? 25.326 -2.876 -33.998 1.00 87.56 93 MET A N 1
ATOM 647 C CA . MET A 1 93 ? 25.419 -1.539 -33.407 1.00 87.56 93 MET A CA 1
ATOM 648 C C . MET A 1 93 ? 25.579 -0.442 -34.441 1.00 87.56 93 MET A C 1
ATOM 650 O O . MET A 1 93 ? 26.347 -0.543 -35.399 1.00 87.56 93 MET A O 1
ATOM 654 N N . TRP A 1 94 ? 24.897 0.658 -34.189 1.00 84.12 94 TRP A N 1
ATOM 655 C CA . TRP A 1 94 ? 24.962 1.835 -35.032 1.00 84.12 94 TRP A CA 1
ATOM 656 C C . TRP A 1 94 ? 24.875 3.082 -34.159 1.00 84.12 94 TRP A C 1
ATOM 658 O O . TRP A 1 94 ? 24.492 3.032 -32.989 1.00 84.12 94 TRP A O 1
ATOM 668 N N . SER A 1 95 ? 25.289 4.213 -34.704 1.00 83.12 95 SER A N 1
ATOM 669 C CA . SER A 1 95 ? 25.173 5.501 -34.034 1.00 83.12 95 SER A CA 1
ATOM 670 C C . SER A 1 95 ? 24.412 6.414 -34.966 1.00 83.12 95 SER A C 1
ATOM 672 O O . SER A 1 95 ? 24.771 6.590 -36.120 1.00 83.12 95 SER A O 1
ATOM 674 N N . ASN A 1 96 ? 23.357 7.031 -34.478 1.00 62.22 96 ASN A N 1
ATOM 675 C CA . ASN A 1 96 ? 22.599 7.992 -35.267 1.00 62.22 96 ASN A CA 1
ATOM 676 C C . ASN A 1 96 ? 23.214 9.399 -35.244 1.00 62.22 96 ASN A C 1
ATOM 678 O O . ASN A 1 96 ? 22.695 10.298 -35.902 1.00 62.22 96 ASN A O 1
ATOM 682 N N . GLY A 1 97 ? 24.265 9.630 -34.460 1.00 60.69 97 GLY A N 1
ATOM 683 C CA . GLY A 1 97 ? 24.778 10.972 -34.255 1.00 60.69 97 GLY A CA 1
ATOM 684 C C . GLY A 1 97 ? 25.575 11.118 -32.971 1.00 60.69 97 GLY A C 1
ATOM 685 O O . GLY A 1 97 ? 25.903 10.147 -32.291 1.00 60.69 97 GLY A O 1
ATOM 686 N N . ALA A 1 98 ? 25.902 12.369 -32.653 1.00 71.31 98 ALA A N 1
ATOM 687 C CA . ALA A 1 98 ? 26.680 12.694 -31.468 1.00 71.31 98 ALA A CA 1
ATOM 688 C C . ALA A 1 98 ? 26.002 12.140 -30.204 1.00 71.31 98 ALA A C 1
ATOM 690 O O . ALA A 1 98 ? 24.783 12.228 -30.046 1.00 71.31 98 ALA A O 1
ATOM 691 N N . ASP A 1 99 ? 26.816 11.546 -29.336 1.00 70.94 99 ASP A N 1
ATOM 692 C CA . ASP A 1 99 ? 26.447 11.115 -27.984 1.00 70.94 99 ASP A CA 1
ATOM 693 C C . ASP A 1 99 ? 25.369 10.023 -27.898 1.00 70.94 99 ASP A C 1
ATOM 695 O O . ASP A 1 99 ? 24.799 9.796 -26.833 1.00 70.94 99 ASP A O 1
ATOM 699 N N . ASN A 1 100 ? 25.101 9.315 -29.001 1.00 59.44 100 ASN A N 1
ATOM 700 C CA . ASN A 1 100 ? 24.030 8.326 -29.065 1.00 59.44 100 ASN A CA 1
ATOM 701 C C . ASN A 1 100 ? 24.467 7.021 -29.730 1.00 59.44 100 ASN A C 1
ATOM 703 O O . ASN A 1 100 ? 25.004 6.990 -30.841 1.00 59.44 100 ASN A O 1
ATOM 707 N N . LEU A 1 101 ? 24.171 5.926 -29.037 1.00 77.88 101 LEU A N 1
ATOM 708 C CA . LEU A 1 101 ? 24.540 4.573 -29.414 1.00 77.88 101 LEU A CA 1
ATOM 709 C C . LEU A 1 101 ? 23.294 3.695 -29.439 1.00 77.88 101 LEU A C 1
ATOM 711 O O . LEU A 1 101 ? 22.500 3.716 -28.501 1.00 77.88 101 LEU A O 1
ATOM 715 N N . GLN A 1 102 ? 23.134 2.944 -30.520 1.00 76.81 102 GLN A N 1
ATOM 716 C CA . GLN A 1 102 ? 21.956 2.139 -30.802 1.00 76.81 102 GLN A CA 1
ATOM 717 C C . GLN A 1 102 ? 22.344 0.686 -31.074 1.00 76.81 102 GLN A C 1
ATOM 719 O O . GLN A 1 102 ? 23.461 0.387 -31.503 1.00 76.81 102 GLN A O 1
ATOM 724 N N . LEU A 1 103 ? 21.387 -0.203 -30.815 1.00 79.81 103 LEU A N 1
ATOM 725 C CA . LEU A 1 103 ? 21.518 -1.656 -30.865 1.00 79.81 103 LEU A CA 1
ATOM 726 C C . LEU A 1 103 ? 20.390 -2.205 -31.755 1.00 79.81 103 LEU A C 1
ATOM 728 O O . LEU A 1 103 ? 19.253 -1.745 -31.664 1.00 79.81 103 LEU A O 1
ATOM 732 N N . SER A 1 104 ? 20.686 -3.182 -32.599 1.00 71.62 104 SER A N 1
ATOM 733 C CA . SER A 1 104 ? 19.738 -4.013 -33.338 1.00 71.62 104 SER A CA 1
ATOM 734 C C . SER A 1 104 ? 20.048 -5.483 -33.035 1.00 71.62 104 SER A C 1
ATOM 736 O O . SER A 1 104 ? 21.181 -5.811 -32.687 1.00 71.62 104 SER A O 1
ATOM 738 N N . GLY A 1 105 ? 19.035 -6.351 -33.053 1.00 71.94 105 GLY A N 1
ATOM 739 C CA . GLY A 1 105 ? 19.125 -7.740 -32.587 1.00 71.94 105 GLY A CA 1
ATOM 740 C C . GLY A 1 105 ? 18.092 -8.106 -31.519 1.00 71.94 105 GLY A C 1
ATOM 741 O O . GLY A 1 105 ? 17.553 -7.245 -30.818 1.00 71.94 105 GLY A O 1
ATOM 742 N N . VAL A 1 106 ? 17.788 -9.403 -31.391 1.00 61.06 106 VAL A N 1
ATOM 743 C CA . VAL A 1 106 ? 16.661 -9.910 -30.586 1.00 61.06 106 VAL A CA 1
ATOM 744 C C . VAL A 1 106 ? 17.003 -9.977 -29.084 1.00 61.06 106 VAL A C 1
ATOM 746 O O . VAL A 1 106 ? 17.170 -11.056 -28.523 1.00 61.06 106 VAL A O 1
ATOM 749 N N . SER A 1 107 ? 17.068 -8.802 -28.437 1.00 61.09 107 SER A N 1
ATOM 750 C CA . SER A 1 107 ? 16.890 -8.503 -26.989 1.00 61.09 107 SER A CA 1
ATOM 751 C C . SER A 1 107 ? 18.046 -7.732 -26.344 1.00 61.09 107 SER A C 1
ATOM 753 O O . SER A 1 107 ? 18.900 -8.312 -25.678 1.00 61.09 107 SER A O 1
ATOM 755 N N . GLN A 1 108 ? 18.003 -6.400 -26.446 1.00 64.50 108 GLN A N 1
ATOM 756 C CA . GLN A 1 108 ? 18.652 -5.501 -25.473 1.00 64.50 108 GLN A CA 1
ATOM 757 C C . GLN A 1 108 ? 17.734 -4.328 -25.075 1.00 64.50 108 GLN A C 1
ATOM 759 O O . GLN A 1 108 ? 17.688 -3.975 -23.902 1.00 64.50 108 GLN A O 1
ATOM 764 N N . VAL A 1 109 ? 16.895 -3.824 -25.991 1.00 64.38 109 VAL A N 1
ATOM 765 C CA . VAL A 1 109 ? 15.670 -3.050 -25.703 1.00 64.38 109 VAL A CA 1
ATOM 766 C C . VAL A 1 109 ? 14.650 -3.366 -26.801 1.00 64.38 109 VAL A C 1
ATOM 768 O O . VAL A 1 109 ? 14.944 -3.172 -27.977 1.00 64.38 109 VAL A O 1
ATOM 771 N N . GLY A 1 110 ? 13.459 -3.854 -26.444 1.00 56.72 110 GLY A N 1
ATOM 772 C CA . GLY A 1 110 ? 12.352 -4.026 -27.387 1.00 56.72 110 GLY A CA 1
ATOM 773 C C . GLY A 1 110 ? 11.384 -2.846 -27.301 1.00 56.72 110 GLY A C 1
ATOM 774 O O . GLY A 1 110 ? 10.757 -2.636 -26.264 1.00 56.72 110 GLY A O 1
ATOM 775 N N . LEU A 1 111 ? 11.222 -2.081 -28.382 1.00 64.38 111 LEU A N 1
ATOM 776 C CA . LEU A 1 111 ? 10.178 -1.055 -28.495 1.00 64.38 111 LEU A CA 1
ATOM 777 C C . LEU A 1 111 ? 9.092 -1.549 -29.461 1.00 64.38 111 LEU A C 1
ATOM 779 O O . LEU A 1 111 ? 9.254 -1.477 -30.677 1.00 64.38 111 LEU A O 1
ATOM 783 N N . ASN A 1 112 ? 7.996 -2.095 -28.921 1.00 53.38 112 ASN A N 1
ATOM 784 C CA . ASN A 1 112 ? 6.936 -2.737 -29.705 1.00 53.38 112 ASN A CA 1
ATOM 785 C C . ASN A 1 112 ? 5.866 -1.721 -30.165 1.00 53.38 112 ASN A C 1
ATOM 787 O O . ASN A 1 112 ? 5.035 -1.265 -29.373 1.00 53.38 112 ASN A O 1
ATOM 791 N N . ALA A 1 113 ? 5.858 -1.391 -31.462 1.00 51.91 113 ALA A N 1
ATOM 792 C CA . ALA A 1 113 ? 4.869 -0.512 -32.091 1.00 51.91 113 ALA A CA 1
ATOM 793 C C . ALA A 1 113 ? 3.639 -1.294 -32.599 1.00 51.91 113 ALA A C 1
ATOM 795 O O . ALA A 1 113 ? 3.417 -1.460 -33.794 1.00 51.91 113 ALA A O 1
ATOM 796 N N . GLY A 1 114 ? 2.829 -1.762 -31.650 1.00 52.28 114 GLY A N 1
ATOM 797 C CA . GLY A 1 114 ? 1.480 -2.317 -31.856 1.00 52.28 114 GLY A CA 1
ATOM 798 C C . GLY A 1 114 ? 0.619 -2.297 -30.584 1.00 52.28 114 GLY A C 1
ATOM 799 O O . GLY A 1 114 ? -0.503 -2.795 -30.576 1.00 52.28 114 GLY A O 1
ATOM 800 N N . GLY A 1 115 ? 1.152 -1.711 -29.506 1.00 57.12 115 GLY A N 1
ATOM 801 C CA . GLY A 1 115 ? 0.511 -1.609 -28.199 1.00 57.12 115 GLY A CA 1
ATOM 802 C C . GLY A 1 115 ? 1.455 -1.017 -27.149 1.00 57.12 115 GLY A C 1
ATOM 803 O O . GLY A 1 115 ? 1.814 -1.722 -26.218 1.00 57.12 115 GLY A O 1
ATOM 804 N N . ASN A 1 116 ? 1.894 0.238 -27.350 1.00 64.31 116 ASN A N 1
ATOM 805 C CA . ASN A 1 116 ? 2.621 1.139 -26.426 1.00 64.31 116 ASN A CA 1
ATOM 806 C C . ASN A 1 116 ? 3.356 0.476 -25.242 1.00 64.31 116 ASN A C 1
ATOM 808 O O . ASN A 1 116 ? 3.110 0.817 -24.084 1.00 64.31 116 ASN A O 1
ATOM 812 N N . SER A 1 117 ? 4.265 -0.460 -25.518 1.00 67.69 117 SER A N 1
ATOM 813 C CA . SER A 1 117 ? 5.024 -1.158 -24.483 1.00 67.69 117 SER A CA 1
ATOM 814 C C . SER A 1 117 ? 6.512 -1.034 -24.774 1.00 67.69 117 SER A C 1
ATOM 816 O O . SER A 1 117 ? 7.009 -1.522 -25.791 1.00 67.69 117 SER A O 1
ATOM 818 N N . LEU A 1 118 ? 7.219 -0.358 -23.870 1.00 75.31 118 LEU A N 1
ATOM 819 C CA . LEU A 1 118 ? 8.661 -0.491 -23.738 1.00 75.31 118 LEU A CA 1
ATOM 820 C C . LEU A 1 118 ? 8.906 -1.791 -22.977 1.00 75.31 118 LEU A C 1
ATOM 822 O O . LEU A 1 118 ? 8.604 -1.899 -21.788 1.00 75.31 118 LEU A O 1
ATOM 826 N N . GLN A 1 119 ? 9.394 -2.793 -23.700 1.00 72.50 119 GLN A N 1
ATOM 827 C CA . GLN A 1 119 ? 9.690 -4.100 -23.150 1.00 72.50 119 GLN A CA 1
ATOM 828 C C . GLN A 1 119 ? 11.191 -4.212 -22.948 1.00 72.50 119 GLN A C 1
ATOM 830 O O . GLN A 1 119 ? 11.988 -4.243 -23.888 1.00 72.50 119 GLN A O 1
ATOM 835 N N . PHE A 1 120 ? 11.578 -4.329 -21.688 1.00 72.75 120 PHE A N 1
ATOM 836 C CA . PHE A 1 120 ? 12.906 -4.787 -21.332 1.00 72.75 120 PHE A CA 1
ATOM 837 C C . PHE A 1 120 ? 12.905 -6.309 -21.463 1.00 72.75 120 PHE A C 1
ATOM 839 O O . PHE A 1 120 ? 12.606 -7.046 -20.526 1.00 72.75 120 PHE A O 1
ATOM 846 N N . LEU A 1 121 ? 13.130 -6.775 -22.693 1.00 67.12 121 LEU A N 1
ATOM 847 C CA . LEU A 1 121 ? 13.201 -8.195 -23.004 1.00 67.12 121 LEU A CA 1
ATOM 848 C C . LEU A 1 121 ? 14.487 -8.756 -22.387 1.00 67.12 121 LEU A C 1
ATOM 850 O O . LEU A 1 121 ? 15.589 -8.398 -22.795 1.00 67.12 121 LEU A O 1
ATOM 854 N N . GLY A 1 122 ? 14.328 -9.607 -21.372 1.00 60.16 122 GLY A N 1
ATOM 855 C CA . GLY A 1 122 ? 15.411 -10.412 -20.807 1.00 60.16 122 GLY A CA 1
ATOM 856 C C . GLY A 1 122 ? 16.146 -9.855 -19.583 1.00 60.16 122 GLY A C 1
ATOM 857 O O . GLY A 1 122 ? 17.091 -10.512 -19.167 1.00 60.16 122 GLY A O 1
ATOM 858 N N . ASN A 1 123 ? 15.747 -8.720 -18.983 1.00 67.12 123 ASN A N 1
ATOM 859 C CA . ASN A 1 123 ? 16.419 -8.136 -17.803 1.00 67.12 123 ASN A CA 1
ATOM 860 C C . ASN A 1 123 ? 15.482 -7.292 -16.903 1.00 67.12 123 ASN A C 1
ATOM 862 O O . ASN A 1 123 ? 14.325 -7.046 -17.235 1.00 67.12 123 ASN A O 1
ATOM 866 N N . GLU A 1 124 ? 15.998 -6.836 -15.756 1.00 82.50 124 GLU A N 1
ATOM 867 C CA . GLU A 1 124 ? 15.314 -5.964 -14.788 1.00 82.50 124 GLU A CA 1
ATOM 868 C C . GLU A 1 124 ? 15.405 -4.475 -15.161 1.00 82.50 124 GLU A C 1
ATOM 870 O O . GLU A 1 124 ? 16.450 -4.001 -15.607 1.00 82.50 124 GLU A O 1
ATOM 875 N N . PHE A 1 125 ? 14.337 -3.709 -14.916 1.00 84.62 125 PHE A N 1
ATOM 876 C CA . PHE A 1 125 ? 14.376 -2.248 -14.993 1.00 84.62 125 PHE A CA 1
ATOM 877 C C . PHE A 1 125 ? 15.015 -1.679 -13.722 1.00 84.62 125 PHE A C 1
ATOM 879 O O . PHE A 1 125 ? 14.422 -1.730 -12.644 1.00 84.62 125 PHE A O 1
ATOM 886 N N . ARG A 1 126 ? 16.228 -1.136 -13.843 1.00 84.94 126 ARG A N 1
ATOM 887 C CA . ARG A 1 126 ? 16.978 -0.540 -12.732 1.00 84.94 126 ARG A CA 1
ATOM 888 C C . ARG A 1 126 ? 17.476 0.851 -13.130 1.00 84.94 126 ARG A C 1
ATOM 890 O O . ARG A 1 126 ? 17.957 1.013 -14.251 1.00 84.94 126 ARG A O 1
ATOM 897 N N . PRO A 1 127 ? 17.408 1.851 -12.240 1.00 87.56 127 PRO A N 1
ATOM 898 C CA . PRO A 1 127 ? 18.061 3.128 -12.487 1.00 87.56 127 PRO A CA 1
ATOM 899 C C . PRO A 1 127 ? 19.588 2.968 -12.477 1.00 87.56 127 PRO A C 1
ATOM 901 O O . PRO A 1 127 ? 20.126 2.069 -11.831 1.00 87.56 127 PRO A O 1
ATOM 904 N N . LEU A 1 128 ? 20.296 3.878 -13.153 1.00 85.12 128 LEU A N 1
ATOM 905 C CA . LEU A 1 128 ? 21.767 3.898 -13.172 1.00 85.12 128 LEU A CA 1
ATOM 906 C C . LEU A 1 128 ? 22.376 4.230 -11.796 1.00 85.12 128 LEU A C 1
ATOM 908 O O . LEU A 1 128 ? 23.531 3.901 -11.536 1.00 85.12 128 LEU A O 1
ATOM 912 N N . SER A 1 129 ? 21.603 4.859 -10.908 1.00 90.69 129 SER A N 1
ATOM 913 C CA . SER A 1 129 ? 21.993 5.192 -9.537 1.00 90.69 129 SER A CA 1
ATOM 914 C C . SER A 1 129 ? 20.853 4.936 -8.547 1.00 90.69 129 SER A C 1
ATOM 916 O O . SER A 1 129 ? 19.671 5.122 -8.846 1.00 90.69 129 SER A O 1
ATOM 918 N N . GLY A 1 130 ? 21.213 4.476 -7.344 1.00 91.12 130 GLY A N 1
ATOM 919 C CA . GLY A 1 130 ? 20.253 4.163 -6.287 1.00 91.12 130 GLY A CA 1
ATOM 920 C C . GLY A 1 130 ? 19.583 5.420 -5.738 1.00 91.12 130 GLY A C 1
ATOM 921 O O . GLY A 1 130 ? 20.256 6.417 -5.491 1.00 91.12 130 GLY A O 1
ATOM 922 N N . ASN A 1 131 ? 18.265 5.353 -5.527 1.00 89.75 131 ASN A N 1
ATOM 923 C CA . ASN A 1 131 ? 17.461 6.445 -4.964 1.00 89.75 131 ASN A CA 1
ATOM 924 C C . ASN A 1 131 ? 17.578 7.784 -5.726 1.00 89.75 131 ASN A C 1
ATOM 926 O O . ASN A 1 131 ? 17.449 8.851 -5.133 1.00 89.75 131 ASN A O 1
ATOM 930 N N . ALA A 1 132 ? 17.879 7.735 -7.024 1.00 91.00 132 ALA A N 1
ATOM 931 C CA . ALA A 1 132 ? 18.060 8.930 -7.847 1.00 91.00 132 ALA A CA 1
ATOM 932 C C . ALA A 1 132 ? 16.924 9.161 -8.849 1.00 91.00 132 ALA A C 1
ATOM 934 O O . ALA A 1 132 ? 16.818 10.252 -9.398 1.00 91.00 132 ALA A O 1
ATOM 935 N N . ILE A 1 133 ? 16.124 8.127 -9.124 1.00 91.56 133 ILE A N 1
ATOM 936 C CA . ILE A 1 133 ? 15.070 8.152 -10.135 1.00 91.56 133 ILE A CA 1
ATOM 937 C C . ILE A 1 133 ? 13.742 7.842 -9.467 1.00 91.56 133 ILE A C 1
ATOM 939 O O . ILE A 1 133 ? 13.589 6.79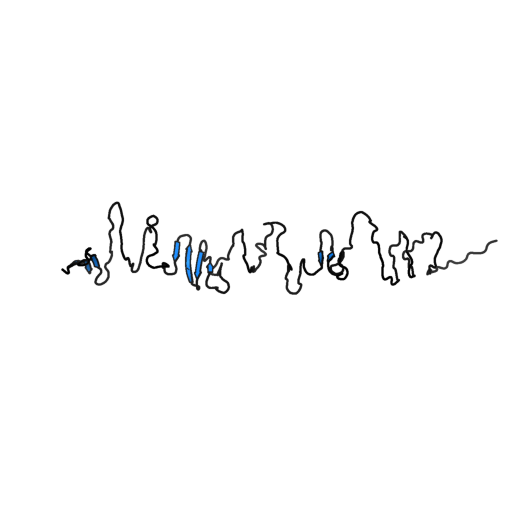2 -8.838 1.00 91.56 133 ILE A O 1
ATOM 943 N N . ASP A 1 134 ? 12.789 8.743 -9.668 1.00 92.50 134 ASP A N 1
ATOM 944 C CA . ASP A 1 134 ? 11.398 8.536 -9.305 1.00 92.50 134 ASP A CA 1
ATOM 945 C C . ASP A 1 134 ? 10.668 7.753 -10.401 1.00 92.50 134 ASP A C 1
ATOM 947 O O . ASP A 1 134 ? 10.939 7.890 -11.599 1.00 92.50 134 ASP A O 1
ATOM 951 N N . LEU A 1 135 ? 9.708 6.927 -9.991 1.00 91.75 135 LEU A N 1
ATOM 952 C CA . LEU A 1 135 ? 8.784 6.269 -10.908 1.00 91.75 135 LEU A CA 1
ATOM 953 C C . LEU A 1 135 ? 7.529 7.138 -11.064 1.00 91.75 135 LEU A C 1
ATOM 955 O O . LEU A 1 135 ? 6.519 6.923 -10.393 1.00 91.75 135 LEU A O 1
ATOM 959 N N . GLY A 1 136 ? 7.617 8.119 -11.962 1.00 93.12 136 GLY A N 1
ATOM 960 C CA . GLY A 1 136 ? 6.604 9.160 -12.151 1.00 93.12 136 GLY A CA 1
ATOM 961 C C . GLY A 1 136 ? 6.843 10.385 -11.267 1.00 93.12 136 GLY A C 1
ATOM 962 O O . GLY A 1 136 ? 7.866 10.495 -10.599 1.00 93.12 136 GLY A O 1
ATOM 963 N N . ASP A 1 137 ? 5.890 11.311 -11.271 1.00 93.88 137 ASP A N 1
ATOM 964 C CA . ASP A 1 137 ? 5.909 12.540 -10.471 1.00 93.88 137 ASP A CA 1
ATOM 965 C C . ASP A 1 137 ? 4.471 12.948 -10.066 1.00 93.88 137 ASP A C 1
ATOM 967 O O . ASP A 1 137 ? 3.510 12.289 -10.484 1.00 93.88 137 ASP A O 1
ATOM 971 N N . PRO A 1 138 ? 4.266 14.006 -9.247 1.00 91.56 138 PRO A N 1
ATOM 972 C CA . PRO A 1 138 ? 2.930 14.407 -8.790 1.00 91.56 138 PRO A CA 1
ATOM 973 C C . PRO A 1 138 ? 1.922 14.728 -9.905 1.00 91.56 138 PRO A C 1
ATOM 975 O O . PRO A 1 138 ? 0.715 14.667 -9.675 1.00 91.56 138 PRO A O 1
ATOM 978 N N . THR A 1 139 ? 2.401 15.075 -11.097 1.00 94.69 139 THR A N 1
ATOM 979 C CA . THR A 1 139 ? 1.583 15.348 -12.284 1.00 94.69 139 THR A CA 1
ATOM 980 C C . THR A 1 139 ? 1.448 14.100 -13.154 1.00 94.69 139 THR A C 1
ATOM 982 O O . THR A 1 139 ? 0.361 13.820 -13.665 1.00 94.69 139 THR A O 1
ATOM 985 N N . PHE A 1 140 ? 2.527 13.328 -13.301 1.00 91.00 140 PHE A N 1
ATOM 986 C CA . PHE A 1 140 ? 2.580 12.144 -14.160 1.00 91.00 140 PHE A CA 1
ATOM 987 C C . PHE A 1 140 ? 2.780 10.868 -13.343 1.00 91.00 140 PHE A C 1
ATOM 989 O O . PHE A 1 140 ? 3.887 10.355 -13.187 1.00 91.00 140 PHE A O 1
ATOM 996 N N . SER A 1 141 ? 1.671 10.330 -12.837 1.00 92.56 141 SER A N 1
ATOM 997 C CA . SER A 1 141 ? 1.659 9.087 -12.065 1.00 92.56 141 SER A CA 1
ATOM 998 C C . SER A 1 141 ? 1.317 7.869 -12.921 1.00 92.56 141 SER A C 1
ATOM 1000 O O . SER A 1 141 ? 0.565 7.936 -13.899 1.00 92.56 141 SER A O 1
ATOM 1002 N N . PHE A 1 142 ? 1.840 6.713 -12.515 1.00 92.50 142 PHE A N 1
ATOM 1003 C CA . PHE A 1 142 ? 1.369 5.436 -13.033 1.00 92.50 142 PHE A CA 1
ATOM 1004 C C . PHE A 1 142 ? -0.024 5.159 -12.478 1.00 92.50 142 PHE A C 1
ATOM 1006 O O . PHE A 1 142 ? -0.242 5.208 -11.270 1.00 92.50 142 PHE A O 1
ATOM 1013 N N . LYS A 1 143 ? -0.969 4.814 -13.357 1.00 91.56 143 LYS A N 1
ATOM 1014 C CA . LYS A 1 143 ? -2.329 4.445 -12.941 1.00 91.56 143 LYS A CA 1
ATOM 1015 C C . LYS A 1 143 ? -2.325 3.236 -12.002 1.00 91.56 143 LYS A C 1
ATOM 1017 O O . LYS A 1 143 ? -3.053 3.237 -11.020 1.00 91.56 143 LYS A O 1
ATOM 1022 N N . ASN A 1 144 ? -1.535 2.215 -12.340 1.00 91.62 144 ASN A N 1
ATOM 1023 C CA . ASN A 1 144 ? -1.428 0.960 -11.602 1.00 91.62 144 ASN A CA 1
ATOM 1024 C C . ASN A 1 144 ? 0.017 0.447 -11.641 1.00 91.62 144 ASN A C 1
ATOM 1026 O O . ASN A 1 144 ? 0.706 0.616 -12.648 1.00 91.62 144 ASN A O 1
ATOM 1030 N N . ILE A 1 145 ? 0.423 -0.257 -10.584 1.00 92.50 145 ILE A N 1
ATOM 1031 C CA . ILE A 1 145 ? 1.653 -1.055 -10.529 1.00 92.50 145 ILE A CA 1
ATOM 1032 C C . ILE A 1 145 ? 1.240 -2.484 -10.182 1.00 92.50 145 ILE A C 1
ATOM 1034 O O . ILE A 1 145 ? 0.621 -2.716 -9.146 1.00 92.50 145 ILE A O 1
ATOM 1038 N N . TYR A 1 146 ? 1.576 -3.435 -11.051 1.00 91.75 146 TYR A N 1
ATOM 1039 C CA . TYR A 1 146 ? 1.298 -4.853 -10.838 1.00 91.75 146 TYR A CA 1
ATOM 1040 C C . TYR A 1 146 ? 2.609 -5.581 -10.558 1.00 91.75 146 TYR A C 1
ATOM 1042 O O . TYR A 1 146 ? 3.460 -5.690 -11.438 1.00 91.75 146 TYR A O 1
ATOM 1050 N N . ALA A 1 147 ? 2.761 -6.082 -9.335 1.00 92.19 147 ALA A N 1
ATOM 1051 C CA . ALA A 1 147 ? 3.876 -6.928 -8.932 1.00 92.19 147 ALA A CA 1
ATOM 1052 C C . ALA A 1 147 ? 3.327 -8.304 -8.539 1.00 92.19 147 ALA A C 1
ATOM 1054 O O . ALA A 1 147 ? 2.453 -8.396 -7.682 1.00 92.19 147 ALA A O 1
ATOM 1055 N N . SER A 1 148 ? 3.821 -9.372 -9.171 1.00 92.69 148 SER A N 1
ATOM 1056 C CA . SER A 1 148 ? 3.458 -10.750 -8.804 1.00 92.69 148 SER A CA 1
ATOM 1057 C C . SER A 1 148 ? 4.165 -11.231 -7.533 1.00 92.69 148 SER A C 1
ATOM 1059 O O . SER A 1 148 ? 3.733 -12.201 -6.919 1.00 92.69 148 SER A O 1
ATOM 1061 N N . GLY A 1 149 ? 5.268 -10.576 -7.164 1.00 90.38 149 GLY A N 1
ATOM 1062 C CA . GLY A 1 149 ? 6.004 -10.801 -5.925 1.00 90.38 149 GLY A CA 1
ATOM 1063 C C . GLY A 1 149 ? 5.834 -9.638 -4.951 1.00 90.38 149 GLY A C 1
ATOM 1064 O O . GLY A 1 149 ? 4.759 -9.062 -4.817 1.00 90.38 149 GLY A O 1
ATOM 1065 N N . THR A 1 150 ? 6.920 -9.270 -4.279 1.00 90.62 150 THR A N 1
ATOM 1066 C CA . THR A 1 150 ? 6.913 -8.207 -3.270 1.00 90.62 150 THR A CA 1
ATOM 1067 C C . THR A 1 150 ? 7.151 -6.833 -3.894 1.00 90.62 150 THR A C 1
ATOM 1069 O O . THR A 1 150 ? 8.134 -6.639 -4.607 1.00 90.62 150 THR A O 1
ATOM 1072 N N . LEU A 1 151 ? 6.314 -5.851 -3.549 1.00 93.50 151 LEU A N 1
ATOM 1073 C CA . LEU A 1 151 ? 6.629 -4.432 -3.722 1.00 93.50 151 LEU A CA 1
ATOM 1074 C C . LEU A 1 151 ? 7.284 -3.907 -2.436 1.00 93.50 151 LEU A C 1
ATOM 1076 O O . LEU A 1 151 ? 6.631 -3.815 -1.400 1.00 93.50 151 LEU A O 1
ATOM 1080 N N . SER A 1 152 ? 8.573 -3.571 -2.495 1.00 92.94 152 SER A N 1
ATOM 1081 C CA . SER A 1 152 ? 9.296 -2.968 -1.370 1.00 92.94 152 SER A CA 1
ATOM 1082 C C . SER A 1 152 ? 9.274 -1.447 -1.486 1.00 92.94 152 SER A C 1
ATOM 1084 O O . SER A 1 152 ? 9.854 -0.893 -2.417 1.00 92.94 152 SER A O 1
ATOM 1086 N N . VAL A 1 153 ? 8.652 -0.767 -0.524 1.00 92.38 153 VAL A N 1
ATOM 1087 C CA . VAL A 1 153 ? 8.599 0.699 -0.464 1.00 92.38 153 VAL A CA 1
ATOM 1088 C C . VAL A 1 153 ? 9.429 1.162 0.729 1.00 92.38 153 VAL A C 1
ATOM 1090 O O . VAL A 1 153 ? 9.061 0.916 1.871 1.00 92.38 153 VAL A O 1
ATOM 1093 N N . GLY A 1 154 ? 10.567 1.812 0.467 1.00 88.12 154 GLY A N 1
ATOM 1094 C CA . GLY A 1 154 ? 11.420 2.376 1.524 1.00 88.12 154 GLY A CA 1
ATOM 1095 C C . GLY A 1 154 ? 10.886 3.686 2.117 1.00 88.12 154 GLY A C 1
ATOM 1096 O O . GLY A 1 154 ? 11.351 4.122 3.165 1.00 88.12 154 GLY A O 1
ATOM 1097 N N . GLY A 1 155 ? 9.926 4.316 1.433 1.00 88.25 155 GLY A N 1
ATOM 1098 C CA . GLY A 1 155 ? 9.246 5.533 1.864 1.00 88.25 155 GLY A CA 1
ATOM 1099 C C . GLY A 1 155 ? 7.861 5.275 2.461 1.00 88.25 155 GLY A C 1
ATOM 1100 O O . GLY A 1 155 ? 7.527 4.176 2.893 1.00 88.25 155 GLY A O 1
ATOM 1101 N N . THR A 1 156 ? 7.031 6.316 2.470 1.00 88.56 156 THR A N 1
ATOM 1102 C CA . THR A 1 156 ? 5.638 6.225 2.930 1.00 88.56 156 THR A CA 1
ATOM 1103 C C . THR A 1 156 ? 4.727 5.761 1.797 1.00 88.56 156 THR A C 1
ATOM 1105 O O . THR A 1 156 ? 4.849 6.242 0.672 1.00 88.56 156 THR A O 1
ATOM 1108 N N . ILE A 1 157 ? 3.776 4.874 2.100 1.00 89.06 157 ILE A N 1
ATOM 1109 C CA . ILE A 1 157 ? 2.680 4.544 1.185 1.00 89.06 157 ILE A CA 1
ATOM 1110 C C . ILE A 1 157 ? 1.493 5.454 1.513 1.00 89.06 157 ILE A C 1
ATOM 1112 O O . ILE A 1 157 ? 0.884 5.344 2.579 1.00 89.06 157 ILE A O 1
ATOM 1116 N N . TYR A 1 158 ? 1.169 6.358 0.590 1.00 84.56 158 TYR A N 1
ATOM 1117 C CA . TYR A 1 158 ? -0.012 7.212 0.682 1.00 84.56 158 TYR A CA 1
ATOM 1118 C C . TYR A 1 158 ? -1.183 6.534 -0.020 1.00 84.56 158 TYR A C 1
ATOM 1120 O O . TYR A 1 158 ? -1.202 6.417 -1.243 1.00 84.56 158 TYR A O 1
ATOM 1128 N N . ALA A 1 159 ? -2.170 6.096 0.755 1.00 82.62 159 ALA A N 1
ATOM 1129 C CA . ALA A 1 1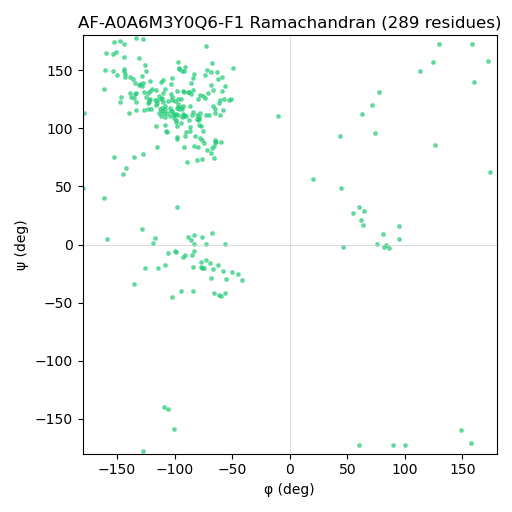59 ? -3.416 5.585 0.206 1.00 82.62 159 ALA A CA 1
ATOM 1130 C C . ALA A 1 159 ? -4.454 6.708 0.079 1.00 82.62 159 ALA A C 1
ATOM 1132 O O . ALA A 1 159 ? -4.461 7.660 0.865 1.00 82.62 159 ALA A O 1
ATOM 1133 N N . LYS A 1 160 ? -5.341 6.599 -0.916 1.00 74.06 160 LYS A N 1
ATOM 1134 C CA . LYS A 1 160 ? -6.414 7.574 -1.145 1.00 74.06 160 LYS A CA 1
ATOM 1135 C C . LYS A 1 160 ? -7.311 7.674 0.098 1.00 74.06 160 LYS A C 1
ATOM 1137 O O . LYS A 1 160 ? -7.749 6.655 0.625 1.00 74.06 160 LYS A O 1
ATOM 1142 N N . SER A 1 161 ? -7.605 8.895 0.544 1.00 69.81 161 SER A N 1
ATOM 1143 C CA . SER A 1 161 ? -8.573 9.142 1.617 1.00 69.81 161 SER A CA 1
ATOM 1144 C C . SER A 1 161 ? -10.015 8.935 1.132 1.00 69.81 161 SER A C 1
ATOM 1146 O O . SER A 1 161 ? -10.342 9.215 -0.026 1.00 69.81 161 SER A O 1
ATOM 1148 N N . GLY A 1 162 ? -10.887 8.443 2.018 1.00 67.25 162 GLY A N 1
ATOM 1149 C CA . GLY A 1 162 ? -12.316 8.248 1.756 1.00 67.25 162 GLY A CA 1
ATOM 1150 C C . GLY A 1 162 ? -12.829 6.849 2.113 1.00 67.25 162 GLY A C 1
ATOM 1151 O O . GLY A 1 162 ? -12.060 5.942 2.407 1.00 67.25 162 GLY A O 1
ATOM 1152 N N . ASN A 1 163 ? -14.153 6.666 2.035 1.00 61.91 163 ASN A N 1
ATOM 1153 C CA . ASN A 1 163 ? -14.865 5.417 2.369 1.00 61.91 163 ASN A CA 1
ATOM 1154 C C . ASN A 1 163 ? -14.590 4.227 1.419 1.00 61.91 163 ASN A C 1
ATOM 1156 O O . ASN A 1 163 ? -15.294 3.223 1.488 1.00 61.91 163 ASN A O 1
ATOM 1160 N N . ALA A 1 164 ? -13.609 4.330 0.521 1.00 67.81 164 ALA A N 1
ATOM 1161 C CA . ALA A 1 164 ? -13.202 3.244 -0.368 1.00 67.81 164 ALA A CA 1
ATOM 1162 C C . ALA A 1 164 ? -11.994 2.496 0.215 1.00 67.81 164 ALA A C 1
ATOM 1164 O O . ALA A 1 164 ? -11.238 3.048 1.015 1.00 67.81 164 ALA A O 1
ATOM 1165 N N . ALA A 1 165 ? -11.798 1.247 -0.204 1.00 75.25 165 ALA A N 1
ATOM 1166 C CA . ALA A 1 165 ? -10.663 0.440 0.217 1.00 75.25 165 ALA A CA 1
ATOM 1167 C C . ALA A 1 165 ? -9.321 1.114 -0.127 1.00 75.25 165 ALA A C 1
ATOM 1169 O O . ALA A 1 165 ? -8.989 1.297 -1.298 1.00 75.25 165 ALA A O 1
ATOM 1170 N N . ALA A 1 166 ? -8.544 1.467 0.900 1.00 81.69 166 ALA A N 1
ATOM 1171 C CA . ALA A 1 166 ? -7.180 1.973 0.742 1.00 81.69 166 ALA A CA 1
ATOM 1172 C C . ALA A 1 166 ? -6.176 0.817 0.607 1.00 81.69 166 ALA A C 1
ATOM 1174 O O . ALA A 1 166 ? -5.282 0.871 -0.234 1.00 81.69 166 ALA A O 1
ATOM 1175 N N . TYR A 1 167 ? -6.368 -0.244 1.395 1.00 86.50 167 TYR A N 1
ATOM 1176 C CA . TYR A 1 167 ? -5.644 -1.511 1.284 1.00 86.50 167 TYR A CA 1
ATOM 1177 C C . TYR A 1 167 ? -6.643 -2.658 1.363 1.00 86.50 167 TYR A C 1
ATOM 1179 O O . TYR A 1 167 ? -7.366 -2.751 2.349 1.00 86.50 167 TYR A O 1
ATOM 1187 N N . SER A 1 168 ? -6.684 -3.517 0.349 1.00 85.50 168 SER A N 1
ATOM 1188 C CA . SER A 1 168 ? -7.627 -4.636 0.235 1.00 85.50 168 SER A CA 1
ATOM 1189 C C . SER A 1 168 ? -6.939 -5.837 -0.412 1.00 85.50 168 SER A C 1
ATOM 1191 O O . SER A 1 168 ? -5.791 -5.745 -0.858 1.00 85.50 168 SER A O 1
ATOM 1193 N N . PHE A 1 169 ? -7.633 -6.967 -0.441 1.00 84.12 169 PHE A N 1
ATOM 1194 C CA . PHE A 1 169 ? -7.176 -8.200 -1.057 1.00 84.12 169 PHE A CA 1
ATOM 1195 C C . PHE A 1 169 ? -7.860 -8.383 -2.415 1.00 84.12 169 PHE A C 1
ATOM 1197 O O . PHE A 1 169 ? -9.027 -8.046 -2.604 1.00 84.12 169 PHE A O 1
ATOM 1204 N N . SER A 1 170 ? -7.132 -8.920 -3.396 1.00 83.44 170 SER A N 1
ATOM 1205 C CA . SER A 1 170 ? -7.713 -9.179 -4.716 1.00 83.44 170 SER A CA 1
ATOM 1206 C C . SER A 1 170 ? -8.883 -10.161 -4.599 1.00 83.44 170 SER A C 1
ATOM 1208 O O . SER A 1 170 ? -8.716 -11.256 -4.068 1.00 83.44 170 SER A O 1
ATOM 1210 N N . GLY A 1 171 ? -10.055 -9.763 -5.101 1.00 83.38 171 GLY A N 1
ATOM 1211 C CA . GLY A 1 171 ? -11.274 -10.575 -5.056 1.00 83.38 171 GLY A CA 1
ATOM 1212 C C . GLY A 1 171 ? -12.071 -10.487 -3.750 1.00 83.38 171 GLY A C 1
ATOM 1213 O O . GLY A 1 171 ? -13.126 -11.107 -3.669 1.00 83.38 171 GLY A O 1
ATOM 1214 N N . ASP A 1 172 ? -11.610 -9.712 -2.767 1.00 83.69 172 ASP 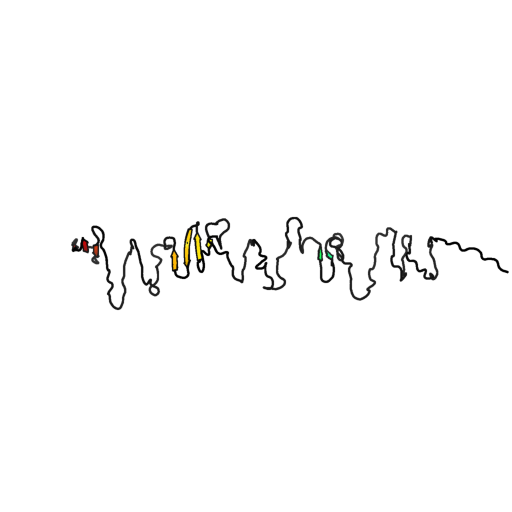A N 1
ATOM 1215 C CA . ASP A 1 172 ? -12.303 -9.462 -1.499 1.00 83.69 172 ASP A CA 1
ATOM 1216 C C . ASP A 1 172 ? -12.399 -7.946 -1.264 1.00 83.69 172 ASP A C 1
ATOM 1218 O O . ASP A 1 172 ? -11.617 -7.333 -0.535 1.00 83.69 172 ASP A O 1
ATOM 1222 N N . GLU A 1 173 ? -13.348 -7.323 -1.966 1.00 84.19 173 GLU A N 1
ATOM 1223 C CA . GLU A 1 173 ? -13.559 -5.869 -1.938 1.00 84.19 173 GLU A CA 1
ATOM 1224 C C . GLU A 1 173 ? -14.177 -5.378 -0.621 1.00 84.19 173 GLU A C 1
ATOM 1226 O O . GLU A 1 173 ? -14.184 -4.174 -0.353 1.00 84.19 173 GLU A O 1
ATOM 1231 N N . ASP A 1 174 ? -14.699 -6.288 0.204 1.00 84.56 174 ASP A N 1
ATOM 1232 C CA . ASP A 1 174 ? -15.415 -5.954 1.431 1.00 84.56 174 ASP A CA 1
ATOM 1233 C C . ASP A 1 174 ? -14.535 -6.068 2.693 1.00 84.56 174 ASP A C 1
ATOM 1235 O O . ASP A 1 174 ? -14.932 -5.620 3.774 1.00 84.56 174 ASP A O 1
ATOM 1239 N N . THR A 1 175 ? -13.302 -6.564 2.546 1.00 87.88 175 THR A N 1
ATOM 1240 C CA . THR A 1 175 ? -12.292 -6.608 3.605 1.00 87.88 175 THR A CA 1
ATOM 1241 C C . THR A 1 175 ? -11.112 -5.695 3.278 1.00 87.88 175 THR A C 1
ATOM 1243 O O . THR A 1 175 ? -10.358 -5.913 2.326 1.00 87.88 175 THR A O 1
ATOM 1246 N N . TYR A 1 176 ? -10.943 -4.635 4.074 1.00 88.88 176 TYR A N 1
ATOM 1247 C CA . TYR A 1 176 ? -9.943 -3.602 3.816 1.00 88.88 176 TYR A CA 1
ATOM 1248 C C . TYR A 1 176 ? -9.569 -2.764 5.043 1.00 88.88 176 TYR A C 1
ATOM 1250 O O . TYR A 1 176 ? -10.267 -2.725 6.056 1.00 88.88 176 TYR A O 1
ATOM 1258 N N . ILE A 1 177 ? -8.458 -2.038 4.924 1.00 87.75 177 ILE A N 1
ATOM 1259 C CA . ILE A 1 177 ? -8.105 -0.915 5.800 1.00 87.75 177 ILE A CA 1
ATOM 1260 C C . ILE A 1 177 ? -8.507 0.374 5.081 1.00 87.75 177 ILE A C 1
ATOM 1262 O O . ILE A 1 177 ? -8.192 0.542 3.898 1.00 87.75 177 ILE A O 1
ATOM 1266 N N . SER A 1 178 ? -9.190 1.285 5.776 1.00 86.69 178 SER A N 1
ATOM 1267 C CA . SER A 1 178 ? -9.577 2.595 5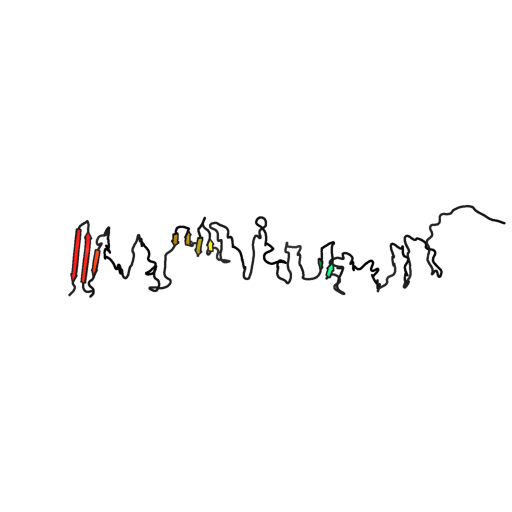.239 1.00 86.69 178 SER A CA 1
ATOM 1268 C C . SER A 1 178 ? -9.230 3.753 6.162 1.00 86.69 178 SER A C 1
ATOM 1270 O O . SER A 1 178 ? -9.040 3.606 7.372 1.00 86.69 178 SER A O 1
ATOM 1272 N N . ASN A 1 179 ? -9.181 4.934 5.552 1.00 84.31 179 ASN A N 1
ATOM 1273 C CA . ASN A 1 179 ? -9.120 6.213 6.232 1.00 84.31 179 ASN A CA 1
ATOM 1274 C C . ASN A 1 179 ? -10.479 6.914 6.056 1.00 84.31 179 ASN A C 1
ATOM 1276 O O . ASN A 1 179 ? -10.778 7.447 4.984 1.00 84.31 179 ASN A O 1
ATOM 1280 N N . ASN A 1 180 ? -11.295 6.886 7.113 1.00 78.00 180 ASN A N 1
ATOM 1281 C CA . ASN A 1 180 ? -12.669 7.404 7.109 1.00 78.00 180 ASN A CA 1
ATOM 1282 C C . ASN A 1 180 ? -12.757 8.918 7.406 1.00 78.00 180 ASN A C 1
ATOM 1284 O O . ASN A 1 180 ? -13.858 9.458 7.496 1.00 78.00 180 ASN A O 1
ATOM 1288 N N . GLY A 1 181 ? -11.623 9.612 7.561 1.00 77.00 181 GLY A N 1
ATOM 1289 C CA . GLY A 1 181 ? -11.566 11.037 7.886 1.00 77.00 181 GLY A CA 1
ATOM 1290 C C . GLY A 1 181 ? -10.232 11.437 8.516 1.00 77.00 181 GLY A C 1
ATOM 1291 O O . GLY A 1 181 ? -9.410 10.587 8.853 1.00 77.00 181 GLY A O 1
ATOM 1292 N N . GLU A 1 182 ? -10.009 12.739 8.707 1.00 78.00 182 GLU A N 1
ATOM 1293 C CA . GLU A 1 182 ? -8.783 13.226 9.348 1.00 78.00 182 GLU A CA 1
ATOM 1294 C C . GLU A 1 182 ? -8.534 12.506 10.679 1.00 78.00 182 GLU A C 1
ATOM 1296 O O . GLU A 1 182 ? -9.389 12.458 11.565 1.00 78.00 182 GLU A O 1
ATOM 1301 N N . ASN A 1 183 ? -7.340 11.926 10.789 1.00 80.44 183 ASN A N 1
ATOM 1302 C CA . ASN A 1 183 ? -6.853 11.221 11.967 1.00 80.44 183 ASN A CA 1
ATOM 1303 C C . ASN A 1 183 ? -7.718 10.009 12.373 1.00 80.44 183 ASN A C 1
ATOM 1305 O O . ASN A 1 183 ? -7.824 9.685 13.560 1.00 80.44 183 ASN A O 1
ATOM 1309 N N . GLN A 1 184 ? -8.333 9.338 11.393 1.00 84.31 184 GLN A N 1
ATOM 1310 C CA . GLN A 1 184 ? -9.111 8.119 11.598 1.00 84.31 184 GLN A CA 1
ATOM 1311 C C . GLN A 1 184 ? -8.565 6.952 10.775 1.00 84.31 184 GLN A C 1
ATOM 1313 O O . GLN A 1 184 ? -8.199 7.099 9.609 1.00 84.31 184 GLN A O 1
ATOM 1318 N N . MET A 1 185 ? -8.569 5.767 11.379 1.00 86.00 185 MET A N 1
ATOM 1319 C CA . MET A 1 185 ? -8.264 4.500 10.717 1.00 86.00 185 MET A CA 1
ATOM 1320 C C . MET A 1 185 ? -9.352 3.488 11.056 1.00 86.00 185 MET A C 1
ATOM 1322 O O . MET A 1 185 ? -9.769 3.386 12.212 1.00 86.00 185 MET A O 1
ATOM 1326 N N . ALA A 1 186 ? -9.796 2.727 10.062 1.00 85.19 186 ALA A N 1
ATOM 1327 C CA . ALA A 1 186 ? -10.745 1.646 10.260 1.00 85.19 186 ALA A CA 1
ATOM 1328 C C . ALA A 1 186 ? -10.246 0.339 9.648 1.00 85.19 186 ALA A C 1
ATOM 1330 O O . ALA A 1 186 ? -9.630 0.325 8.582 1.00 85.19 186 ALA A O 1
ATOM 1331 N N . PHE A 1 187 ? -10.573 -0.754 10.332 1.00 86.94 187 PHE A N 1
ATOM 1332 C CA . PHE A 1 187 ? -10.494 -2.108 9.804 1.00 86.94 187 PHE A CA 1
ATOM 1333 C C . PHE A 1 187 ? -11.912 -2.542 9.435 1.00 86.94 187 PHE A C 1
ATOM 1335 O O . PHE A 1 187 ? -12.822 -2.489 10.270 1.00 86.94 187 PHE A O 1
ATOM 1342 N N . VAL A 1 188 ? -12.108 -2.937 8.184 1.00 86.38 188 VAL A N 1
ATOM 1343 C CA . VAL A 1 188 ? -13.387 -3.384 7.626 1.00 86.38 188 VAL A CA 1
ATOM 1344 C C . VAL A 1 188 ? -13.236 -4.844 7.223 1.00 86.38 188 VAL A C 1
ATOM 1346 O O . VAL A 1 188 ? -12.227 -5.217 6.630 1.00 86.38 188 VAL A O 1
ATOM 1349 N N . VAL A 1 189 ? -14.207 -5.675 7.595 1.00 86.88 189 VAL A N 1
ATOM 1350 C CA . VAL A 1 189 ? -14.242 -7.106 7.254 1.00 86.88 189 VAL A CA 1
ATOM 1351 C C . VAL A 1 189 ? -15.671 -7.462 6.871 1.00 86.88 189 VAL A C 1
ATOM 1353 O O . VAL A 1 189 ? -16.588 -7.192 7.659 1.00 86.88 189 VAL A O 1
ATOM 1356 N N . GLY A 1 190 ? -15.885 -8.065 5.700 1.00 83.94 190 GLY A N 1
ATOM 1357 C CA . GLY A 1 190 ? -17.240 -8.411 5.259 1.00 83.94 190 GLY A CA 1
ATOM 1358 C C . GLY A 1 190 ? -18.129 -7.183 5.022 1.00 83.94 190 GLY A C 1
ATOM 1359 O O . GLY A 1 190 ? -19.324 -7.221 5.318 1.00 83.94 190 GLY A O 1
ATOM 1360 N N . GLY A 1 191 ? -17.539 -6.042 4.654 1.00 82.31 191 GLY A N 1
ATOM 1361 C CA . GLY A 1 191 ? -18.222 -4.767 4.403 1.00 82.31 191 GLY A CA 1
ATOM 1362 C C . GLY A 1 191 ? -18.660 -4.008 5.660 1.00 82.31 191 GLY A C 1
ATOM 1363 O O . GLY A 1 191 ? -19.240 -2.927 5.561 1.00 82.31 191 GLY A O 1
ATOM 1364 N N . ALA A 1 192 ? -18.382 -4.541 6.853 1.00 82.31 192 ALA A N 1
ATOM 1365 C CA . ALA A 1 192 ? -18.711 -3.907 8.123 1.00 82.31 192 ALA A CA 1
ATOM 1366 C C . ALA A 1 192 ? -17.450 -3.383 8.814 1.00 82.31 192 ALA A C 1
ATOM 1368 O O . ALA A 1 192 ? -16.459 -4.103 8.954 1.00 82.31 192 ALA A O 1
ATOM 1369 N N . GLY A 1 193 ? -17.500 -2.144 9.312 1.00 79.88 193 GLY A N 1
ATOM 1370 C CA . GLY A 1 193 ? -16.475 -1.649 10.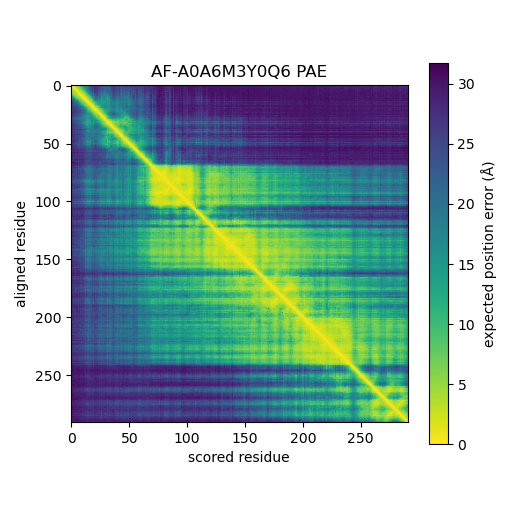228 1.00 79.88 193 GLY A CA 1
ATOM 1371 C C . GLY A 1 193 ? -16.392 -2.577 11.439 1.00 79.88 193 GLY A C 1
ATOM 1372 O O . GLY A 1 193 ? -17.406 -2.852 12.078 1.00 79.88 193 GLY A O 1
ATOM 1373 N N . THR A 1 194 ? -15.206 -3.098 11.738 1.00 80.75 194 THR A N 1
ATOM 1374 C CA . THR A 1 194 ? -14.984 -3.968 12.903 1.00 80.75 194 THR A CA 1
ATOM 1375 C C . THR A 1 194 ? -14.324 -3.189 14.031 1.00 80.75 194 THR A C 1
ATOM 1377 O O . THR A 1 194 ? -14.793 -3.240 15.171 1.00 80.75 194 THR A O 1
ATOM 1380 N N . ILE A 1 195 ? -13.303 -2.394 13.702 1.00 85.12 195 ILE A N 1
ATOM 1381 C CA . ILE A 1 195 ? -12.557 -1.550 14.639 1.00 85.12 195 ILE A CA 1
ATOM 1382 C C . ILE A 1 195 ? -12.351 -0.170 14.014 1.00 85.12 195 ILE A C 1
ATOM 1384 O O . ILE A 1 195 ? -11.815 -0.065 12.911 1.00 85.12 195 ILE A O 1
ATOM 1388 N N . GLY A 1 196 ? -12.755 0.882 14.729 1.00 82.31 196 GLY A N 1
ATOM 1389 C CA . GLY A 1 196 ? -12.462 2.273 14.389 1.00 82.31 196 GLY A CA 1
ATOM 1390 C C . GLY A 1 196 ? -11.538 2.909 15.424 1.00 82.31 196 GLY A C 1
ATOM 1391 O O . GLY A 1 196 ? -11.828 2.884 16.620 1.00 82.31 196 GLY A O 1
ATOM 1392 N N . ILE A 1 197 ? -10.443 3.502 14.962 1.00 83.56 197 ILE A N 1
ATOM 1393 C CA . ILE A 1 197 ? -9.508 4.278 15.779 1.00 83.56 197 ILE A CA 1
ATOM 1394 C C . ILE A 1 197 ? -9.634 5.740 15.369 1.00 83.56 197 ILE A C 1
ATOM 1396 O O . ILE A 1 197 ? -9.505 6.066 14.189 1.00 83.56 197 ILE A O 1
ATOM 1400 N N . ASN A 1 198 ? -9.874 6.617 16.341 1.00 82.88 198 ASN A N 1
ATOM 1401 C CA . ASN A 1 198 ? -9.799 8.063 16.160 1.00 82.88 198 ASN A CA 1
ATOM 1402 C C . ASN A 1 198 ? -8.894 8.687 17.233 1.00 82.88 198 ASN A C 1
ATOM 1404 O O . ASN A 1 198 ? -8.399 8.003 18.128 1.00 82.88 198 ASN A O 1
ATOM 1408 N N . THR A 1 199 ? -8.682 9.998 17.155 1.00 78.38 199 THR A N 1
ATOM 1409 C CA . THR A 1 199 ? -7.792 10.739 18.067 1.00 78.38 199 THR A CA 1
ATOM 1410 C C . THR A 1 199 ? -8.205 10.712 19.536 1.00 78.38 199 THR A C 1
ATOM 1412 O O . THR A 1 199 ? -7.378 11.015 20.390 1.00 78.38 199 THR A O 1
ATOM 1415 N N . ALA A 1 200 ? -9.456 10.370 19.846 1.00 84.94 200 ALA A N 1
ATOM 1416 C CA . ALA A 1 200 ? -10.006 10.425 21.199 1.00 84.94 200 ALA A CA 1
ATOM 1417 C C . ALA A 1 200 ? -10.371 9.047 21.774 1.00 84.94 200 ALA A C 1
ATOM 1419 O O . ALA A 1 200 ? -10.526 8.910 22.986 1.00 84.94 200 ALA A O 1
ATOM 1420 N N . SER A 1 201 ? -10.560 8.032 20.927 1.00 82.94 201 SER A N 1
ATOM 1421 C CA . SER A 1 201 ? -11.171 6.765 21.324 1.00 82.94 201 SER A CA 1
ATOM 1422 C C . SER A 1 201 ? -10.865 5.620 20.358 1.00 82.94 201 SER A C 1
ATOM 1424 O O . SER A 1 201 ? -10.735 5.796 19.144 1.00 82.94 201 SER A O 1
ATOM 1426 N N . LEU A 1 202 ? -10.840 4.417 20.926 1.00 86.88 202 LEU A N 1
ATOM 1427 C CA . LEU A 1 202 ? -11.001 3.161 20.208 1.00 86.88 202 LEU A CA 1
ATOM 1428 C C . LEU A 1 202 ? -12.480 2.768 20.285 1.00 86.88 202 LEU A C 1
ATOM 1430 O O . LEU A 1 202 ? -13.004 2.561 21.379 1.00 86.88 202 LEU A O 1
ATOM 1434 N N . THR A 1 203 ? -13.150 2.680 19.138 1.00 84.44 203 THR A N 1
ATOM 1435 C CA . THR A 1 203 ? -14.559 2.279 19.049 1.00 84.44 203 THR A CA 1
ATOM 1436 C C . THR A 1 203 ? -14.670 0.920 18.368 1.00 84.44 203 THR A C 1
ATOM 1438 O O . THR A 1 203 ? -14.208 0.732 17.241 1.00 84.44 203 THR A O 1
ATOM 1441 N N . PHE A 1 204 ? -15.324 -0.025 19.037 1.00 85.75 204 PHE A N 1
ATOM 1442 C CA . PHE A 1 204 ? -15.718 -1.302 18.449 1.00 85.75 204 PHE A CA 1
ATOM 1443 C C . PHE A 1 204 ? -17.153 -1.184 17.934 1.00 85.75 204 PHE A C 1
ATOM 1445 O O . PHE A 1 204 ? -18.055 -0.826 18.687 1.00 85.75 204 PHE A O 1
ATOM 1452 N N . TYR A 1 205 ? -17.377 -1.496 16.659 1.00 83.56 205 TYR A N 1
ATOM 1453 C CA . TYR A 1 205 ? -18.723 -1.507 16.064 1.00 83.56 205 TYR A CA 1
ATOM 1454 C C . TYR A 1 205 ? -19.458 -2.837 16.289 1.00 83.56 205 TYR A C 1
ATOM 1456 O O . TYR A 1 205 ? -20.646 -2.965 15.995 1.00 83.56 205 TYR A O 1
ATOM 1464 N N . ARG A 1 206 ? -18.745 -3.846 16.798 1.00 84.88 206 ARG A N 1
ATOM 1465 C CA . ARG A 1 206 ? -19.261 -5.181 17.116 1.00 84.88 206 ARG A CA 1
ATOM 1466 C C . ARG A 1 206 ? -18.897 -5.547 18.556 1.00 84.88 206 ARG A C 1
ATOM 1468 O O . ARG A 1 206 ? -18.340 -4.741 19.298 1.00 84.88 206 ARG A O 1
ATOM 1475 N N . ARG A 1 207 ? -19.258 -6.765 18.964 1.00 88.50 207 ARG A N 1
ATOM 1476 C CA . ARG A 1 207 ? -18.963 -7.284 20.304 1.00 88.50 207 ARG A CA 1
ATOM 1477 C C . ARG A 1 207 ? -17.453 -7.400 20.523 1.00 88.50 207 ARG A C 1
ATOM 1479 O O . ARG A 1 207 ? -16.712 -7.701 19.592 1.00 88.50 207 ARG A O 1
ATOM 1486 N N . ILE A 1 208 ? -17.034 -7.212 21.772 1.00 90.00 208 ILE A N 1
ATOM 1487 C CA . ILE A 1 208 ? -15.706 -7.601 22.245 1.00 90.00 208 ILE A CA 1
ATOM 1488 C C . ILE A 1 208 ? -15.838 -9.037 22.755 1.00 90.00 208 ILE A C 1
ATOM 1490 O O . ILE A 1 208 ? -16.520 -9.277 23.752 1.00 90.00 208 ILE A O 1
ATOM 1494 N N . GLU A 1 209 ? -15.232 -9.987 22.050 1.00 91.12 209 GLU A N 1
ATOM 1495 C CA . GLU A 1 209 ? -15.259 -11.410 22.396 1.00 91.12 209 GLU A CA 1
ATOM 1496 C C . GLU A 1 209 ? -13.825 -11.912 22.597 1.00 91.12 209 GLU A C 1
ATOM 1498 O O . GLU A 1 209 ? -12.967 -11.635 21.756 1.00 91.12 209 GLU A O 1
ATOM 1503 N N . PRO A 1 210 ? -13.529 -12.638 23.690 1.00 92.19 210 PRO A N 1
ATOM 1504 C CA . PRO A 1 210 ? -12.264 -13.344 23.798 1.00 92.19 210 PRO A CA 1
ATOM 1505 C C . PRO A 1 210 ? -12.257 -14.553 22.852 1.00 92.19 210 PRO A C 1
ATOM 1507 O O . PRO A 1 210 ? -13.286 -15.183 22.615 1.00 92.19 210 PRO A O 1
ATOM 1510 N N . ASP A 1 211 ? -11.077 -14.925 22.368 1.00 93.38 211 ASP A N 1
ATOM 1511 C CA . ASP A 1 211 ? -10.843 -16.114 21.537 1.00 93.38 211 ASP A CA 1
ATOM 1512 C C . ASP A 1 211 ? -11.004 -17.439 22.308 1.00 93.38 211 ASP A C 1
ATOM 1514 O O . ASP A 1 211 ? -11.138 -18.502 21.704 1.00 93.38 211 ASP A O 1
ATOM 1518 N N . ALA A 1 212 ? -11.007 -17.393 23.643 1.00 94.62 212 ALA A N 1
ATOM 1519 C CA . ALA A 1 212 ? -11.228 -18.553 24.494 1.00 94.62 212 ALA A CA 1
ATOM 1520 C C . ALA A 1 212 ? -11.885 -18.185 25.834 1.00 94.62 212 ALA A C 1
ATOM 1522 O O . ALA A 1 212 ? -11.609 -17.145 26.439 1.00 94.62 212 ALA A O 1
ATOM 1523 N N . LYS A 1 213 ? -12.736 -19.087 26.337 1.00 93.06 213 LYS A N 1
ATOM 1524 C CA . LYS A 1 213 ? -13.431 -18.935 27.622 1.00 93.06 213 LYS A CA 1
ATOM 1525 C C . LYS A 1 213 ? -12.438 -18.982 28.790 1.00 93.06 213 LYS A C 1
ATOM 1527 O O . LYS A 1 213 ? -11.644 -19.910 28.877 1.00 93.06 213 LYS A O 1
ATOM 1532 N N . ASN A 1 214 ? -12.557 -18.035 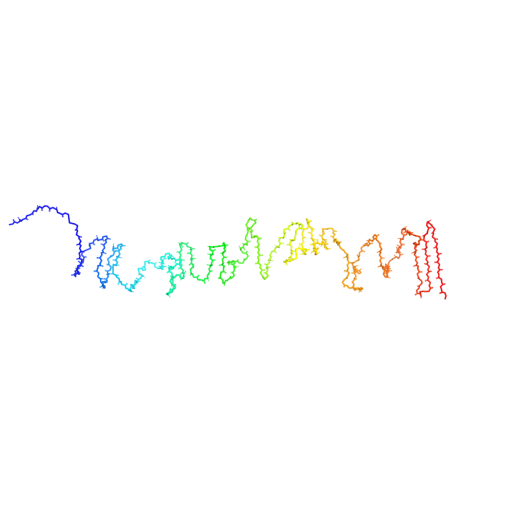29.723 1.00 89.69 214 ASN A N 1
ATOM 1533 C CA . ASN A 1 214 ? -11.784 -17.957 30.973 1.00 89.69 214 ASN A CA 1
ATOM 1534 C C . ASN A 1 214 ? -10.254 -17.809 30.804 1.00 89.69 214 ASN A C 1
ATOM 1536 O O . ASN A 1 214 ? -9.524 -18.126 31.737 1.00 89.69 214 ASN A O 1
ATOM 1540 N N . LEU A 1 215 ? -9.759 -17.347 29.645 1.00 94.00 215 LEU A N 1
ATOM 1541 C CA . LEU A 1 215 ? -8.313 -17.200 29.387 1.00 94.00 215 LEU A CA 1
ATOM 1542 C C . LEU A 1 215 ? -7.857 -15.761 29.102 1.00 94.00 215 LEU A C 1
ATOM 1544 O O . LEU A 1 215 ? -6.684 -15.552 28.784 1.00 94.00 215 LEU A O 1
ATOM 1548 N N . ARG A 1 216 ? -8.765 -14.781 29.129 1.00 94.75 216 ARG A N 1
ATOM 1549 C CA . ARG A 1 216 ? -8.472 -13.388 28.770 1.00 94.75 216 ARG A CA 1
ATOM 1550 C C . ARG A 1 216 ? -9.045 -12.444 29.813 1.00 94.75 216 ARG A C 1
ATOM 1552 O O . ARG A 1 216 ? -10.231 -12.529 30.127 1.00 94.75 216 ARG A O 1
ATOM 1559 N N . ASP A 1 217 ? -8.206 -11.526 30.266 1.00 92.94 217 ASP A N 1
ATOM 1560 C CA . ASP A 1 217 ? -8.601 -10.413 31.119 1.00 92.94 217 ASP A CA 1
ATOM 1561 C C . ASP A 1 217 ? -8.914 -9.176 30.269 1.00 92.94 217 ASP A C 1
ATOM 1563 O O . ASP A 1 217 ? -8.315 -8.952 29.213 1.00 92.94 217 ASP A O 1
ATOM 1567 N N . ILE A 1 218 ? -9.835 -8.338 30.749 1.00 90.88 218 ILE A N 1
ATOM 1568 C CA . ILE A 1 218 ? -10.035 -6.980 30.230 1.00 90.88 218 ILE A CA 1
ATOM 1569 C C . ILE A 1 218 ? -9.288 -6.024 31.169 1.00 90.88 218 ILE A C 1
ATOM 1571 O O . ILE A 1 218 ? -9.833 -5.552 32.166 1.00 90.88 218 ILE A O 1
ATOM 1575 N N . GLY A 1 219 ? -8.020 -5.761 30.847 1.00 89.94 219 GLY A N 1
ATOM 1576 C CA . GLY A 1 219 ? -7.080 -5.009 31.690 1.00 89.94 219 GLY A CA 1
ATOM 1577 C C . GLY A 1 219 ? -6.120 -5.915 32.471 1.00 89.94 219 GLY A C 1
A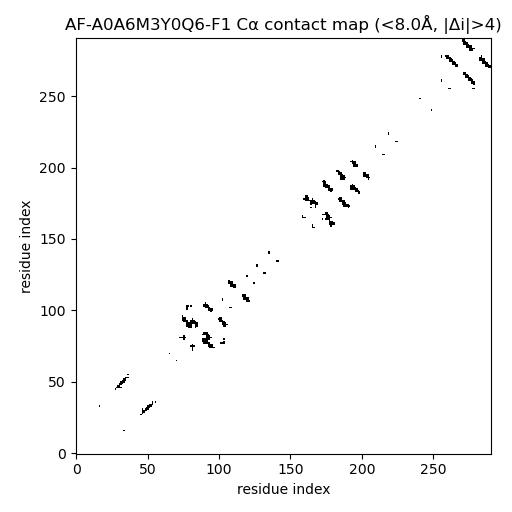TOM 1578 O O . GLY A 1 219 ? -6.061 -7.117 32.233 1.00 89.94 219 GLY A O 1
ATOM 1579 N N . ARG A 1 220 ? -5.338 -5.328 33.382 1.00 91.44 220 ARG A N 1
ATOM 1580 C CA . ARG A 1 220 ? -4.420 -6.033 34.304 1.00 91.44 220 ARG A CA 1
ATOM 1581 C C . ARG A 1 220 ? -4.253 -5.229 35.610 1.00 91.44 220 ARG A C 1
ATOM 1583 O O . ARG A 1 220 ? -4.639 -4.062 35.614 1.00 91.44 220 ARG A O 1
ATOM 1590 N N . PRO A 1 221 ? -3.709 -5.787 36.713 1.00 85.06 221 PRO A N 1
ATOM 1591 C CA . PRO A 1 221 ? -3.685 -5.104 38.018 1.00 85.06 221 PRO A CA 1
ATOM 1592 C C . PRO A 1 221 ? -3.028 -3.713 38.032 1.00 85.06 221 PRO A C 1
ATOM 1594 O O . PRO A 1 221 ? -3.431 -2.855 38.810 1.00 85.06 221 PRO A O 1
ATOM 1597 N N . ASP A 1 222 ? -2.049 -3.469 37.161 1.00 88.81 222 ASP A N 1
ATOM 1598 C CA . ASP A 1 222 ? -1.363 -2.182 36.983 1.00 88.81 222 ASP A CA 1
ATOM 1599 C C . ASP A 1 222 ? -1.989 -1.288 35.894 1.00 88.81 222 ASP A C 1
ATOM 1601 O O . ASP A 1 222 ? -1.642 -0.114 35.796 1.00 88.81 222 ASP A O 1
ATOM 1605 N N . LEU A 1 223 ? -2.917 -1.818 35.088 1.00 86.88 223 LEU A N 1
ATOM 1606 C CA . LEU A 1 223 ? -3.648 -1.104 34.035 1.00 86.88 223 LEU A CA 1
ATOM 1607 C C . LEU A 1 223 ? -5.137 -1.459 34.109 1.00 86.88 223 LEU A C 1
ATOM 1609 O O . LEU A 1 223 ? -5.662 -2.247 33.312 1.00 86.88 223 LEU A O 1
ATOM 1613 N N . SER A 1 224 ? -5.805 -0.887 35.104 1.00 88.38 224 SER A N 1
ATOM 1614 C CA . SER A 1 224 ? -7.235 -1.051 35.326 1.00 88.38 224 SER A CA 1
ATOM 1615 C C . SER A 1 224 ? -8.046 0.030 34.613 1.00 88.38 224 SER A C 1
ATOM 1617 O O . SER A 1 224 ? -7.595 1.151 34.363 1.00 88.38 224 SER A O 1
ATOM 1619 N N . TRP A 1 225 ? -9.286 -0.313 34.282 1.00 91.12 225 TRP A N 1
ATOM 1620 C CA . TRP A 1 225 ? -10.244 0.656 33.774 1.00 91.12 225 TRP A CA 1
ATOM 1621 C C . TRP A 1 225 ? -10.712 1.536 34.927 1.00 91.12 225 TRP A C 1
ATOM 1623 O O . TRP A 1 225 ? -11.208 1.026 35.928 1.00 91.12 225 TRP A O 1
ATOM 1633 N N . LYS A 1 226 ? -10.604 2.861 34.772 1.00 88.50 226 LYS A N 1
ATOM 1634 C CA . LYS A 1 226 ? -11.101 3.810 35.781 1.00 88.50 226 LYS A CA 1
ATOM 1635 C C . LYS A 1 226 ? -12.586 3.592 36.076 1.00 88.50 226 LYS A C 1
ATOM 1637 O O . LYS A 1 226 ? -12.996 3.668 37.225 1.00 88.50 226 LYS A O 1
ATOM 1642 N N . ASN A 1 227 ? -13.375 3.347 35.030 1.00 88.69 227 ASN A N 1
ATOM 1643 C CA . ASN A 1 227 ? -14.810 3.117 35.117 1.00 88.69 227 ASN A CA 1
ATOM 1644 C C . ASN A 1 227 ? -15.238 2.058 34.092 1.00 88.69 227 ASN A C 1
ATOM 1646 O O . ASN A 1 227 ? -14.713 2.034 32.978 1.00 88.69 227 ASN A O 1
ATOM 1650 N N . ILE A 1 228 ? -16.243 1.253 34.445 1.00 91.19 228 ILE A N 1
ATOM 1651 C CA . ILE A 1 228 ? -16.963 0.362 33.528 1.00 91.19 228 ILE A CA 1
ATOM 1652 C C . ILE A 1 228 ? -18.432 0.781 33.552 1.00 91.19 228 ILE A C 1
ATOM 1654 O O . ILE A 1 228 ? -19.086 0.699 34.589 1.00 91.19 228 ILE A O 1
ATOM 1658 N N . TYR A 1 229 ? -18.948 1.236 32.412 1.00 89.25 229 TYR A N 1
ATOM 1659 C CA . TYR A 1 229 ? -20.348 1.629 32.265 1.00 89.25 229 TYR A CA 1
ATOM 1660 C C . TYR A 1 229 ? -21.078 0.596 31.405 1.00 89.25 229 TYR A C 1
ATOM 1662 O O . TYR A 1 229 ? -20.728 0.399 30.243 1.00 89.25 229 TYR A O 1
ATOM 1670 N N . ALA A 1 230 ? -22.104 -0.047 31.963 1.00 90.44 230 ALA A N 1
ATOM 1671 C CA . ALA A 1 230 ? -22.987 -0.965 31.249 1.00 90.44 230 ALA A CA 1
ATOM 1672 C C . ALA A 1 230 ? -24.434 -0.467 31.371 1.00 90.44 230 ALA A C 1
ATOM 1674 O O . ALA A 1 230 ? -24.921 -0.259 32.478 1.00 90.44 230 ALA A O 1
ATOM 1675 N N . SER A 1 231 ? -25.120 -0.259 30.244 1.00 90.00 231 SER A N 1
ATOM 1676 C CA . SER A 1 231 ? -26.537 0.145 30.227 1.00 90.00 231 SER A CA 1
ATOM 1677 C C . SER A 1 231 ? -27.508 -1.035 30.357 1.00 90.00 231 SER A C 1
ATOM 1679 O O . SER A 1 231 ? -28.673 -0.834 30.689 1.00 90.00 231 SER A O 1
ATOM 1681 N N . GLY A 1 232 ? -27.036 -2.254 30.076 1.00 86.81 232 GLY A N 1
ATOM 1682 C CA . GLY A 1 232 ? -27.782 -3.505 30.218 1.00 86.81 232 GLY A CA 1
ATOM 1683 C C . GLY A 1 232 ? -27.330 -4.325 31.430 1.00 86.81 232 GLY A C 1
ATOM 1684 O O . GLY A 1 232 ? -27.016 -3.785 32.486 1.00 86.81 232 GLY A O 1
ATOM 1685 N N . THR A 1 233 ? -27.281 -5.648 31.276 1.00 84.81 233 THR A N 1
ATOM 1686 C CA . THR A 1 233 ? -26.863 -6.580 32.335 1.00 84.81 233 THR A CA 1
ATOM 1687 C C . THR A 1 233 ? -25.366 -6.878 32.262 1.00 84.81 233 THR A C 1
ATOM 1689 O O . THR A 1 233 ? -24.865 -7.263 31.207 1.00 84.81 233 THR A O 1
ATOM 1692 N N . ALA A 1 234 ? -24.664 -6.777 33.393 1.00 90.31 234 ALA A N 1
ATOM 1693 C CA . ALA A 1 234 ? -23.316 -7.314 33.560 1.00 90.31 234 ALA A CA 1
ATOM 1694 C C . ALA A 1 234 ? -23.384 -8.661 34.301 1.00 90.31 234 ALA A C 1
ATOM 1696 O O . ALA A 1 234 ? -23.913 -8.729 35.409 1.00 90.31 234 ALA A O 1
ATOM 1697 N N . TYR A 1 235 ? -22.847 -9.725 33.699 1.00 88.06 235 TYR A N 1
ATOM 1698 C CA . TYR A 1 235 ? -22.724 -11.041 34.333 1.00 88.06 235 TYR A CA 1
ATOM 1699 C C . TYR A 1 235 ? -21.308 -11.204 34.878 1.00 88.06 235 TYR A C 1
ATOM 1701 O O . TYR A 1 235 ? -20.361 -11.378 34.114 1.00 88.06 235 TYR A O 1
ATOM 1709 N N . LEU A 1 236 ? -21.165 -11.136 36.198 1.00 87.44 236 LEU A N 1
ATOM 1710 C CA . LEU A 1 236 ? -19.885 -11.275 36.886 1.00 87.44 236 LEU A CA 1
ATOM 1711 C C . LEU A 1 236 ? -19.942 -12.538 37.739 1.00 87.44 236 LEU A C 1
ATOM 1713 O O . LEU A 1 236 ? -20.817 -12.661 38.591 1.00 87.44 236 LEU A O 1
ATOM 1717 N N . ALA A 1 237 ? -19.027 -13.480 37.498 1.00 86.88 237 ALA A N 1
ATOM 1718 C CA . ALA A 1 237 ? -18.956 -14.703 38.298 1.00 86.88 237 ALA A CA 1
ATOM 1719 C C . ALA A 1 237 ? -18.568 -14.389 39.750 1.00 86.88 237 ALA A C 1
ATOM 1721 O O . ALA A 1 237 ? -19.150 -14.942 40.673 1.00 86.88 237 ALA A O 1
ATOM 1722 N N . ASN A 1 238 ? -17.607 -13.478 39.932 1.00 82.19 238 ASN A N 1
ATOM 1723 C CA . ASN A 1 238 ? -17.180 -12.972 41.230 1.00 82.19 238 ASN A CA 1
ATOM 1724 C C . ASN A 1 238 ? -16.847 -11.481 41.107 1.00 82.19 238 ASN A C 1
ATOM 1726 O O . ASN A 1 238 ? -16.275 -11.057 40.101 1.00 82.19 238 ASN A O 1
ATOM 1730 N N . VAL A 1 239 ? -17.154 -10.707 42.147 1.00 83.62 239 VAL A N 1
ATOM 1731 C CA . VAL A 1 239 ? -16.671 -9.330 42.311 1.00 83.62 239 VAL A CA 1
ATOM 1732 C C . VAL A 1 239 ? -15.800 -9.305 43.557 1.00 83.62 239 VAL A C 1
ATOM 1734 O O . VAL A 1 239 ? -16.310 -9.323 44.672 1.00 83.62 239 VAL A O 1
ATOM 1737 N N . ASN A 1 240 ? -14.482 -9.304 43.365 1.00 77.31 240 ASN A N 1
ATOM 1738 C CA . ASN A 1 240 ? -13.534 -9.143 44.459 1.00 77.31 240 ASN A CA 1
ATOM 1739 C C . ASN A 1 240 ? -13.107 -7.676 44.523 1.00 77.31 240 ASN A C 1
ATOM 1741 O O . ASN A 1 240 ? -12.439 -7.189 43.610 1.00 77.31 240 ASN A O 1
ATOM 1745 N N . VAL A 1 241 ? -13.518 -6.968 45.574 1.00 76.50 241 VAL A N 1
ATOM 1746 C CA . VAL A 1 241 ? -13.144 -5.567 45.763 1.00 76.50 241 VAL A CA 1
ATOM 1747 C C . VAL A 1 241 ? -11.916 -5.510 46.657 1.00 76.50 241 VAL A C 1
ATOM 1749 O O . VAL A 1 241 ? -12.001 -5.721 47.864 1.00 76.50 241 VAL A O 1
ATOM 1752 N N . VAL A 1 242 ? -10.767 -5.242 46.044 1.00 68.31 242 VAL A N 1
ATOM 1753 C CA . VAL A 1 242 ? -9.484 -5.134 46.739 1.00 68.31 242 VAL A CA 1
ATOM 1754 C C . VAL A 1 242 ? -9.098 -3.659 46.795 1.00 68.31 242 VAL A C 1
ATOM 1756 O O . VAL A 1 242 ? -8.552 -3.121 45.837 1.00 68.31 242 VAL A O 1
ATOM 1759 N N . ASP A 1 243 ? -9.399 -3.006 47.915 1.00 63.12 243 ASP A N 1
ATOM 1760 C CA . ASP A 1 243 ? -8.819 -1.711 48.283 1.00 63.12 243 ASP A CA 1
ATOM 1761 C C . ASP A 1 243 ? -8.134 -1.874 49.643 1.00 63.12 243 ASP A C 1
ATOM 1763 O O . ASP A 1 243 ? -8.742 -2.317 50.619 1.00 63.12 243 ASP A O 1
ATOM 1767 N N . THR A 1 244 ? -6.840 -1.572 49.690 1.00 54.19 244 THR A N 1
ATOM 1768 C CA . THR A 1 244 ? -5.975 -1.780 50.854 1.00 54.19 244 THR A CA 1
ATOM 1769 C C . THR A 1 244 ? -6.057 -0.662 51.890 1.00 54.19 244 THR A C 1
ATOM 1771 O O . THR A 1 244 ? -5.356 -0.748 52.898 1.00 54.19 244 THR A O 1
ATOM 1774 N N . THR A 1 245 ? -6.882 0.376 51.692 1.00 54.62 245 THR A N 1
ATOM 1775 C CA . THR A 1 245 ? -6.825 1.563 52.571 1.00 54.62 245 THR A CA 1
ATOM 1776 C C . THR A 1 245 ? -8.133 1.992 53.229 1.00 54.62 245 THR A C 1
ATOM 1778 O O . THR A 1 245 ? -8.083 2.650 54.266 1.00 54.62 245 THR A O 1
ATOM 1781 N N . SER A 1 246 ? -9.298 1.599 52.713 1.00 50.97 246 SER A N 1
ATOM 1782 C CA . SER A 1 246 ? -10.598 1.867 53.345 1.00 50.97 246 SER A CA 1
ATOM 1783 C C . SER A 1 246 ? -11.697 1.250 52.483 1.00 50.97 246 SER A C 1
ATOM 1785 O O . SER A 1 246 ? -11.942 1.725 51.379 1.00 50.97 246 SER A O 1
ATOM 1787 N N . VAL A 1 247 ? -12.401 0.227 52.972 1.00 45.31 247 VAL A N 1
ATOM 1788 C CA . VAL A 1 247 ? -13.578 -0.319 52.278 1.00 45.31 247 VAL A CA 1
ATOM 1789 C C . VAL A 1 247 ? -14.733 0.685 52.397 1.00 45.31 247 VAL A C 1
ATOM 1791 O O . VAL A 1 247 ? -15.617 0.554 53.235 1.00 45.31 247 VAL A O 1
ATOM 1794 N N . THR A 1 248 ? -14.740 1.702 51.539 1.00 48.75 248 THR A N 1
ATOM 1795 C CA . THR A 1 248 ? -15.951 2.446 51.152 1.00 48.75 248 THR A CA 1
ATOM 1796 C C . THR A 1 248 ? -16.483 1.918 49.822 1.00 48.75 248 THR A C 1
ATOM 1798 O O . THR A 1 248 ? -17.070 2.658 49.032 1.00 48.75 248 THR A O 1
ATOM 1801 N N . SER A 1 249 ? -16.297 0.617 49.570 1.00 54.25 249 SER A N 1
ATOM 1802 C CA . SER A 1 249 ? -16.894 -0.130 48.463 1.00 54.25 249 SER A CA 1
ATOM 1803 C C . SER A 1 249 ? -18.409 -0.188 48.653 1.00 54.25 249 SER A C 1
ATOM 1805 O O . SER A 1 249 ? -18.992 -1.176 49.087 1.00 54.25 249 SER A O 1
ATOM 1807 N N . THR A 1 250 ? -19.054 0.938 48.397 1.00 55.06 250 THR A N 1
ATOM 1808 C CA . THR A 1 250 ? -20.494 1.095 48.463 1.00 55.06 250 THR A CA 1
ATOM 1809 C C . THR A 1 250 ? -21.065 0.537 47.171 1.00 55.06 250 THR A C 1
ATOM 1811 O O . THR A 1 250 ? -20.927 1.123 46.100 1.00 55.06 250 THR A O 1
ATOM 1814 N N . VAL A 1 251 ? -21.714 -0.625 47.255 1.00 67.50 251 VAL A N 1
ATOM 1815 C CA . VAL A 1 251 ? -22.586 -1.094 46.175 1.00 67.50 251 VAL A CA 1
ATOM 1816 C C . VAL A 1 251 ? -23.857 -0.254 46.244 1.00 67.50 251 VAL A C 1
ATOM 1818 O O . VAL A 1 251 ? -24.816 -0.595 46.933 1.00 67.50 251 VAL A O 1
ATOM 1821 N N . PHE A 1 252 ? -23.843 0.902 45.581 1.00 60.53 252 PHE A N 1
ATOM 1822 C CA . PHE A 1 252 ? -25.032 1.734 45.464 1.00 60.53 252 PHE A CA 1
ATOM 1823 C C . PHE A 1 252 ? -25.950 1.153 44.389 1.00 60.53 252 PHE A C 1
ATOM 1825 O O . PHE A 1 252 ? -25.717 1.317 43.191 1.00 60.53 252 PHE A O 1
ATOM 1832 N N . VAL A 1 253 ? -27.011 0.472 44.815 1.00 66.69 253 VAL A N 1
ATOM 1833 C CA . VAL A 1 253 ? -28.072 0.031 43.908 1.00 66.69 253 VAL A CA 1
ATOM 1834 C C . VAL A 1 253 ? -29.129 1.128 43.854 1.00 66.69 253 VAL A C 1
ATOM 1836 O O . VAL A 1 253 ? -30.004 1.194 44.710 1.00 66.69 253 VAL A O 1
ATOM 1839 N N . GLY A 1 254 ? -29.007 2.030 42.876 1.00 59.75 254 GLY A N 1
ATOM 1840 C CA . GLY A 1 254 ? -29.806 3.261 42.841 1.00 59.75 254 GLY A CA 1
ATOM 1841 C C . GLY A 1 254 ? -31.316 3.037 42.757 1.00 59.75 254 GLY A C 1
ATOM 1842 O O . GLY A 1 254 ? -32.063 3.685 43.478 1.00 59.75 254 GLY A O 1
ATOM 1843 N N . ASN A 1 255 ? -31.768 2.107 41.914 1.00 60.47 255 ASN A N 1
ATOM 1844 C CA . ASN A 1 255 ? -33.171 1.715 41.810 1.00 60.47 255 ASN A CA 1
ATOM 1845 C C . ASN A 1 255 ? -33.258 0.197 41.635 1.00 60.47 255 ASN A C 1
ATOM 1847 O O . ASN A 1 255 ? -32.863 -0.343 40.604 1.00 60.47 255 ASN A O 1
ATOM 1851 N N . LEU A 1 256 ? -33.806 -0.491 42.632 1.00 63.28 256 LEU A N 1
ATOM 1852 C CA . LEU A 1 256 ? -34.270 -1.872 42.507 1.00 63.28 256 LEU A CA 1
ATOM 1853 C C . LEU A 1 256 ? -35.612 -1.853 41.751 1.00 63.28 256 LEU A C 1
ATOM 1855 O O . LEU A 1 256 ? -36.675 -1.961 42.351 1.00 63.28 256 LEU A O 1
ATOM 1859 N N . THR A 1 257 ? -35.587 -1.610 40.438 1.00 54.97 257 THR A N 1
ATOM 1860 C CA . THR A 1 257 ? -36.802 -1.529 39.610 1.00 54.97 257 THR A CA 1
ATOM 1861 C C . THR A 1 257 ? -37.213 -2.898 39.069 1.00 54.97 257 THR A C 1
ATOM 1863 O O . THR A 1 257 ? -36.412 -3.644 38.513 1.00 54.97 257 THR A O 1
ATOM 1866 N N . GLY A 1 258 ? -38.499 -3.222 39.230 1.00 55.19 258 GLY A N 1
ATOM 1867 C CA . GLY A 1 258 ? -39.075 -4.548 38.978 1.00 55.19 258 GLY A CA 1
ATOM 1868 C C . GLY A 1 258 ? -39.544 -5.184 40.287 1.00 55.19 258 GLY A C 1
ATOM 1869 O O . GLY A 1 258 ? -38.972 -4.912 41.335 1.00 55.19 258 GLY A O 1
ATOM 1870 N N . LYS A 1 259 ? -40.592 -6.022 40.254 1.00 52.31 259 LYS A N 1
ATOM 1871 C CA . LYS A 1 259 ? -41.322 -6.525 41.443 1.00 52.31 259 LYS A CA 1
ATOM 1872 C C . LYS A 1 259 ? -40.482 -7.249 42.524 1.00 52.31 259 LYS A C 1
ATOM 1874 O O . LYS A 1 259 ? -41.079 -7.741 43.476 1.00 52.31 259 LYS A O 1
ATOM 1879 N N . ARG A 1 260 ? -39.156 -7.393 42.373 1.00 58.47 260 ARG A N 1
ATOM 1880 C CA . ARG A 1 260 ? -38.247 -8.165 43.241 1.00 58.47 260 ARG A CA 1
ATOM 1881 C C . ARG A 1 260 ? -36.766 -7.785 43.084 1.00 58.47 260 ARG A C 1
ATOM 1883 O O . ARG A 1 260 ? -35.920 -8.674 43.045 1.00 58.47 260 ARG A O 1
ATOM 1890 N N . GLY A 1 261 ? -36.411 -6.509 42.944 1.00 65.56 261 GLY A N 1
ATOM 1891 C CA . GLY A 1 261 ? -34.990 -6.173 43.052 1.00 65.56 261 GLY A CA 1
ATOM 1892 C C . GLY A 1 261 ? -34.489 -6.555 44.454 1.00 65.56 261 GLY A C 1
ATOM 1893 O O . GLY A 1 261 ? -35.060 -6.114 45.453 1.00 65.56 261 GLY A O 1
ATOM 1894 N N . GLN A 1 262 ? -33.471 -7.416 44.531 1.00 75.31 262 GLN A N 1
ATOM 1895 C CA . GLN A 1 262 ? -32.962 -7.970 45.784 1.00 75.31 262 GLN A CA 1
ATOM 1896 C C . GLN A 1 262 ? -31.435 -7.930 45.827 1.00 75.31 262 GLN A C 1
ATOM 1898 O O . GLN A 1 262 ? -30.777 -8.247 44.839 1.00 75.31 262 GLN A O 1
ATOM 1903 N N . ILE A 1 263 ? -30.880 -7.572 46.985 1.00 77.94 263 ILE A N 1
ATOM 1904 C CA . ILE A 1 263 ? -29.471 -7.806 47.316 1.00 77.94 263 ILE A CA 1
ATOM 1905 C C . ILE A 1 263 ? -29.447 -8.974 48.284 1.00 77.94 263 ILE A C 1
ATOM 1907 O O . ILE A 1 263 ? -29.896 -8.821 49.414 1.00 77.94 263 ILE A O 1
ATOM 1911 N N . CYS A 1 264 ? -28.943 -10.120 47.843 1.00 76.50 264 CYS A N 1
ATOM 1912 C CA . CYS A 1 264 ? -28.872 -11.328 48.651 1.00 76.50 264 CYS A CA 1
ATOM 1913 C C . CYS A 1 264 ? -27.425 -11.635 49.003 1.00 76.50 264 CYS A C 1
ATOM 1915 O O . CYS A 1 264 ? -26.583 -11.794 48.123 1.00 76.50 264 CYS A O 1
ATOM 1917 N N . LEU A 1 265 ? -27.150 -11.711 50.296 1.00 77.00 265 LEU A N 1
ATOM 1918 C CA . LEU A 1 265 ? -25.879 -12.152 50.840 1.00 77.00 265 LEU A CA 1
ATOM 1919 C C . LEU A 1 265 ? -26.058 -13.619 51.226 1.00 77.00 265 LEU A C 1
ATOM 1921 O O . LEU A 1 265 ? -26.767 -13.916 52.187 1.00 77.00 265 LEU A O 1
ATOM 1925 N N . GLY A 1 266 ? -25.495 -14.527 50.430 1.00 68.50 266 GLY A N 1
ATOM 1926 C CA . GLY A 1 266 ? -25.398 -15.939 50.804 1.00 68.50 266 GLY A CA 1
ATOM 1927 C C . GLY A 1 266 ? -24.420 -16.114 51.964 1.00 68.50 266 GLY A C 1
ATOM 1928 O O . GLY A 1 266 ? -23.466 -15.339 52.077 1.00 68.50 266 GLY A O 1
ATOM 1929 N N . ASP A 1 267 ? -24.651 -17.103 52.826 1.00 70.25 267 ASP A N 1
ATOM 1930 C CA . ASP A 1 267 ? -23.587 -17.563 53.720 1.00 70.25 267 ASP A CA 1
ATOM 1931 C C . ASP A 1 267 ? -22.524 -18.364 52.933 1.00 70.25 267 ASP A C 1
ATOM 1933 O O . ASP A 1 267 ? -22.681 -18.673 51.748 1.00 70.25 267 ASP A O 1
ATOM 1937 N N . GLN A 1 268 ? -21.406 -18.673 53.590 1.00 70.88 268 GLN A N 1
ATOM 1938 C CA . GLN A 1 268 ? -20.287 -19.387 52.974 1.00 70.88 268 GLN A CA 1
ATOM 1939 C C . GLN A 1 268 ? -20.532 -20.903 52.817 1.00 70.88 268 GLN A C 1
ATOM 1941 O O . GLN A 1 268 ? -19.837 -21.543 52.026 1.00 70.88 268 GLN A O 1
ATOM 1946 N N . ASP A 1 269 ? -21.472 -21.485 53.563 1.00 74.25 269 ASP A N 1
ATOM 1947 C CA . ASP A 1 269 ? -21.766 -22.923 53.539 1.00 74.25 269 ASP A CA 1
ATOM 1948 C C . ASP A 1 269 ? -22.858 -23.304 52.520 1.00 74.25 269 ASP A C 1
ATOM 1950 O O . ASP A 1 269 ? -23.025 -24.482 52.195 1.00 74.25 269 ASP A O 1
ATOM 1954 N N . GLY A 1 270 ? -23.521 -22.302 51.934 1.00 64.38 270 GLY A N 1
ATOM 1955 C CA . GLY A 1 270 ? -24.508 -22.449 50.872 1.00 64.38 270 GLY A CA 1
ATOM 1956 C C . GLY A 1 270 ? -25.901 -22.847 51.363 1.00 64.38 270 GLY A C 1
ATOM 1957 O O . GLY A 1 270 ? -26.746 -23.170 50.522 1.00 64.38 270 GLY A O 1
ATOM 1958 N N . THR A 1 271 ? -26.160 -22.841 52.677 1.00 69.69 271 THR A N 1
ATOM 1959 C CA . THR A 1 271 ? -27.434 -23.309 53.262 1.00 69.69 271 THR A CA 1
ATOM 1960 C C . THR A 1 271 ? -28.413 -22.191 53.628 1.00 69.69 271 THR A C 1
ATOM 1962 O O . THR A 1 271 ? -29.580 -22.461 53.942 1.00 69.69 271 THR A O 1
ATOM 1965 N N . GLY A 1 272 ? -27.994 -20.930 53.495 1.00 71.00 272 GLY A N 1
ATOM 1966 C CA . GLY A 1 272 ? -28.855 -19.775 53.694 1.00 71.00 272 GLY A CA 1
ATOM 1967 C C . GLY A 1 272 ? -28.433 -18.530 52.922 1.00 71.00 272 GLY A C 1
ATOM 1968 O O . GLY A 1 272 ? -27.318 -18.384 52.421 1.00 71.00 272 GLY A O 1
ATOM 1969 N N . PHE A 1 273 ? -29.366 -17.591 52.822 1.00 80.19 273 PHE A N 1
ATOM 1970 C CA . PHE A 1 273 ? -29.089 -16.251 52.328 1.00 80.19 273 PHE A CA 1
ATOM 1971 C C . PHE A 1 273 ? -29.925 -15.232 53.094 1.00 80.19 273 PHE A C 1
ATOM 1973 O O . PHE A 1 273 ? -31.034 -15.525 53.545 1.00 80.19 273 PHE A O 1
ATOM 1980 N N . THR A 1 274 ? -29.401 -14.017 53.217 1.00 83.00 274 THR A N 1
ATOM 1981 C CA . THR A 1 274 ? -30.145 -12.848 53.688 1.00 83.00 274 THR A CA 1
ATOM 1982 C C . THR A 1 274 ? -30.321 -11.892 52.527 1.00 83.00 274 THR A C 1
ATOM 1984 O O . THR A 1 274 ? -29.346 -11.347 52.015 1.00 83.00 274 THR A O 1
ATOM 1987 N N . CYS A 1 275 ? -31.562 -11.683 52.107 1.00 81.69 275 CYS A N 1
ATOM 1988 C CA . CYS A 1 275 ? -31.893 -10.731 51.062 1.00 81.69 275 CYS A CA 1
ATOM 1989 C C . CYS A 1 275 ? -32.481 -9.453 51.644 1.00 81.69 275 CYS A C 1
ATOM 1991 O O . CYS A 1 275 ? -33.376 -9.496 52.484 1.00 81.69 275 CYS A O 1
ATOM 1993 N N . LEU A 1 276 ? -32.061 -8.317 51.105 1.00 78.94 276 LEU A N 1
ATOM 1994 C CA . LEU A 1 276 ? -32.770 -7.049 51.191 1.00 78.94 276 LEU A CA 1
ATOM 1995 C C . LEU A 1 276 ? -33.594 -6.886 49.916 1.00 78.94 276 LEU A C 1
ATOM 1997 O O . LEU A 1 276 ? -33.033 -6.821 48.825 1.00 78.94 276 LEU A O 1
ATOM 2001 N N . THR A 1 277 ? -34.917 -6.833 50.046 1.00 75.88 277 THR A N 1
ATOM 2002 C CA . THR A 1 277 ? -35.835 -6.525 48.939 1.00 75.88 277 THR A CA 1
ATOM 2003 C C . THR A 1 277 ? -36.308 -5.092 49.069 1.00 75.88 277 THR A C 1
ATOM 2005 O O . THR A 1 277 ? -36.789 -4.710 50.134 1.00 75.88 277 THR A O 1
ATOM 2008 N N . GLY A 1 278 ? -36.211 -4.317 47.994 1.00 68.50 278 GLY A N 1
ATOM 2009 C CA . GLY A 1 278 ? -36.873 -3.019 47.903 1.00 68.50 278 GLY A CA 1
ATOM 2010 C C . GLY A 1 278 ? -38.192 -3.147 47.145 1.00 68.50 278 GLY A C 1
ATOM 2011 O O . GLY A 1 278 ? -38.184 -3.613 46.009 1.00 68.50 278 GLY A O 1
ATOM 2012 N N . ASP A 1 279 ? -39.302 -2.716 47.748 1.00 68.25 279 ASP A N 1
ATOM 2013 C CA . ASP A 1 279 ? -40.583 -2.513 47.056 1.00 68.25 279 ASP A CA 1
ATOM 2014 C C . ASP A 1 279 ? -41.184 -1.156 47.459 1.00 68.25 279 ASP A C 1
ATOM 2016 O O . ASP A 1 279 ? -41.468 -0.915 48.633 1.00 68.25 279 ASP A O 1
ATOM 2020 N N . ASN A 1 280 ? -41.316 -0.238 46.493 1.00 66.69 280 ASN A N 1
ATOM 2021 C CA . ASN A 1 280 ? -41.908 1.099 46.657 1.00 66.69 280 ASN A CA 1
ATOM 2022 C C . ASN A 1 280 ? -41.461 1.865 47.921 1.00 66.69 280 ASN A C 1
ATOM 2024 O O . ASN A 1 280 ? -42.276 2.394 48.673 1.00 66.69 280 ASN A O 1
ATOM 2028 N N . GLY A 1 281 ? -40.149 1.926 48.165 1.00 65.50 281 GLY A N 1
ATOM 2029 C CA . GLY A 1 281 ? -39.575 2.649 49.308 1.00 65.50 281 GLY A CA 1
ATOM 2030 C C . GLY A 1 281 ? -39.590 1.878 50.631 1.00 65.50 281 GLY A C 1
ATOM 2031 O O . GLY A 1 281 ? -39.047 2.367 51.618 1.00 65.50 281 GLY A O 1
ATOM 2032 N N . THR A 1 282 ? -40.138 0.660 50.656 1.00 71.44 282 THR A N 1
ATOM 2033 C CA . THR A 1 282 ? -40.032 -0.254 51.799 1.00 71.44 282 THR A CA 1
ATOM 2034 C C . THR A 1 282 ? -38.889 -1.230 51.554 1.00 71.44 282 THR A C 1
ATOM 2036 O O . THR A 1 282 ? -38.897 -1.972 50.571 1.00 71.44 282 THR A O 1
ATOM 2039 N N . MET A 1 283 ? -37.902 -1.248 52.449 1.00 73.69 283 MET A N 1
ATOM 2040 C CA . MET A 1 283 ? -36.880 -2.292 52.467 1.00 73.69 283 MET A CA 1
ATOM 2041 C C . MET A 1 283 ? -37.319 -3.410 53.408 1.00 73.69 283 MET A C 1
ATOM 2043 O O . MET A 1 283 ? -37.499 -3.180 54.601 1.00 73.69 283 MET A O 1
ATOM 2047 N N . THR A 1 284 ? -37.474 -4.620 52.876 1.00 79.62 284 THR A N 1
ATOM 2048 C CA . THR A 1 284 ? -37.763 -5.823 53.665 1.00 79.62 284 THR A CA 1
ATOM 2049 C C . THR A 1 284 ? -36.550 -6.737 53.627 1.00 79.62 284 THR A C 1
ATOM 2051 O O . THR A 1 284 ? -36.158 -7.208 52.558 1.00 79.62 284 THR A O 1
ATOM 2054 N N . ALA A 1 285 ? -35.959 -6.989 54.791 1.00 83.06 285 ALA A N 1
ATOM 2055 C CA . ALA A 1 285 ? -34.968 -8.041 54.946 1.00 83.06 285 ALA A CA 1
ATOM 2056 C C . ALA A 1 285 ? -35.686 -9.374 55.180 1.00 83.06 285 ALA A C 1
ATOM 2058 O O . ALA A 1 285 ? -36.590 -9.444 56.013 1.00 83.06 285 ALA A O 1
ATOM 2059 N N . TYR A 1 286 ? -35.288 -10.426 54.473 1.00 81.81 286 TYR A N 1
ATOM 2060 C CA . TYR A 1 286 ? -35.701 -11.787 54.797 1.00 81.81 286 TYR A CA 1
ATOM 2061 C C . TYR A 1 286 ? -34.503 -12.721 54.707 1.00 81.81 286 TYR A C 1
ATOM 2063 O O . TYR A 1 286 ? -33.647 -12.571 53.833 1.00 81.81 286 TYR A O 1
ATOM 2071 N N . SER A 1 287 ? -34.454 -13.683 55.620 1.00 80.94 287 SER A N 1
ATOM 2072 C CA . SER A 1 287 ? -33.438 -14.726 55.633 1.00 80.94 287 SER A CA 1
ATOM 2073 C C . SER A 1 287 ? -34.127 -16.071 55.501 1.00 80.94 287 SER A C 1
ATOM 2075 O O . SER A 1 287 ? -35.129 -16.325 56.172 1.00 80.94 287 SER A O 1
ATOM 2077 N N . THR A 1 288 ? -33.606 -16.932 54.637 1.00 73.88 288 THR A N 1
ATOM 2078 C CA . THR A 1 288 ? -34.024 -18.333 54.582 1.00 73.88 288 THR A CA 1
ATOM 2079 C C . THR A 1 288 ? -32.924 -19.174 55.204 1.00 73.88 288 THR A C 1
ATOM 2081 O O . THR A 1 288 ? -31.779 -19.098 54.766 1.00 73.88 288 THR A O 1
ATOM 2084 N N . SER A 1 289 ? -33.275 -19.957 56.218 1.00 69.94 289 SER A N 1
ATOM 2085 C CA . SER A 1 289 ? -32.433 -21.009 56.779 1.00 69.94 289 SER A CA 1
ATOM 2086 C C . SER A 1 289 ? -33.117 -22.330 56.457 1.00 69.94 289 SER A C 1
ATOM 2088 O O . SER A 1 289 ? -34.252 -22.568 56.877 1.00 69.94 289 SER A O 1
ATOM 2090 N N . THR A 1 290 ? -32.449 -23.159 55.665 1.00 58.81 290 THR A N 1
ATOM 2091 C CA . THR A 1 290 ? -32.734 -24.593 55.616 1.00 58.81 290 THR A CA 1
ATOM 2092 C C . THR A 1 290 ? -31.710 -25.261 56.518 1.00 58.81 290 THR A C 1
ATOM 2094 O O . THR A 1 290 ? -30.547 -25.347 56.143 1.00 58.81 290 THR A O 1
ATOM 2097 N N . TYR A 1 291 ? -32.137 -25.635 57.728 1.00 55.88 291 TYR A N 1
ATOM 2098 C CA . TYR A 1 291 ? -31.379 -26.536 58.602 1.00 55.88 291 TYR A CA 1
ATOM 2099 C C . TYR A 1 291 ? -31.249 -27.925 57.975 1.00 55.88 291 TYR A C 1
ATOM 2101 O O . TYR A 1 291 ? -32.231 -28.367 57.330 1.00 55.88 291 TYR A O 1
#

Sequence (291 aa):
MSFMNRAVFTTVMAIAVGFITGPLVALAYTNLTVGGTGGSITAIPTLDQVTDEGASTTNNVSFGQVSGTKFIAGLGSAAAPSYTFTGDEDTGMWSNGADNLQLSGVSQVGLNAGGNSLQFLGNEFRPLSGNAIDLGDPTFSFKNIYASGTLSVGGTIYAKSGNAAAYSFSGDEDTYISNNGENQMAFVVGGAGTIGINTASLTFYRRIEPDAKNLRDIGRPDLSWKNIYASGTAYLANVNVVDTTSVTSTVFVGNLTGKRGQICLGDQDGTGFTCLTGDNGTMTAYSTSTY